Protein AF-0000000086683158 (afdb_homodimer)

Foldseek 3Di:
DKKWKDFAEKEWEAEQVCQVVVQVVVCVVQVHRFDADVVGNQKTKDDGPPDRHMYIYGHDPDDHIDMEIEMEMQDQVVVVVVQVVVPKAWPADDDQKTWIAHNVGDIYIYHYPPVPPDDPVHTDMDD/DKKWKDFAEKEWEAEQVCQVVVQVVVCVVQVHRFDADVPGNQKTKDDGPPDSHMYIYGHDPDDHIDMEIEMEMQDQVVVVVVQVVVPKAWPADDDQKTWIAHNVGDIYIYHYPPVPPDDPVHTDMDD

Sequence (254 aa):
MPHHSRVFKVVIDVAPEDHDREVAFWQAATGETLVPFAGQPEYHGAILHGQDFALLTQRLGDGPSRVHLDIHTDDLAAEVARLERLGAETVGQVRQWCVMRDPAGLLFCVIPDSRRTLDETNSTRWPMPHHSRVFKVVIDVAPEDHDREVAFWQAATGETLVPFAGQPEYHGAILHGQDFALLTQRLGDGPSRVHLDIHTDDLAAEVARLERLGAETVGQVRQWCVMRDPAGLLFCVIPDSRRTLDETNSTRWP

Nearest PDB structures (foldseek):
  4lqb-assembly1_B  TM=8.801E-01  e=4.036E-13  Kribbella flavida DSM 17836
  5hcw-assembly6_D  TM=6.027E-01  e=1.871E-06  Thermomonospora curvata DSM 43183
  2rk9-assembly1_A  TM=5.944E-01  e=1.516E-03  Vibrio splendidus 12B01
  3ghj-assembly1_A-2  TM=4.306E-01  e=1.127E-03  uncultured bacterium
  7x8e-assembly2_B  TM=5.956E-01  e=1.280E-02  Pseudomonas fluorescens

Radius of gyration: 17.4 Å; Cα contacts (8 Å, |Δi|>4): 611; chains: 2; bounding box: 46×50×39 Å

Solvent-accessible surface area (backbone atoms only — not comparable to full-atom values): 13414 Å² total; per-residue (Å²): 118,66,41,38,38,33,78,43,36,41,33,39,37,24,37,59,92,37,29,69,62,38,52,54,35,54,20,63,74,56,72,40,76,58,42,61,40,88,97,37,76,53,29,28,32,34,67,40,71,70,32,77,37,31,46,31,38,33,48,36,93,70,72,79,58,48,44,34,44,32,31,34,19,74,37,55,71,61,50,52,53,51,43,40,76,61,54,31,42,82,76,44,74,53,89,84,27,36,35,30,26,42,76,72,65,48,58,34,34,43,34,57,36,85,80,65,78,75,45,83,70,54,26,40,79,39,111,118,65,41,39,36,32,80,44,35,40,34,40,37,24,38,59,93,37,29,69,61,39,50,54,36,54,22,63,72,57,71,42,74,57,42,62,40,89,99,36,75,52,29,28,32,34,66,41,69,70,32,78,38,32,46,31,38,33,48,36,93,70,72,80,57,47,43,35,43,33,31,36,18,74,37,56,70,61,50,54,52,52,43,39,75,63,53,31,42,82,75,45,74,52,90,83,26,37,36,29,24,42,76,73,64,48,58,34,34,42,33,57,36,82,81,65,76,75,45,83,70,52,26,40,78,39,111

Structure (mmCIF, N/CA/C/O backbone):
data_AF-0000000086683158-model_v1
#
loop_
_entity.id
_entity.type
_entity.pdbx_description
1 polymer 'Glyoxalase-like domain-containing protein'
#
loop_
_atom_site.group_PDB
_atom_site.id
_atom_site.type_symbol
_atom_site.label_atom_id
_atom_site.label_alt_id
_atom_site.label_comp_id
_atom_site.label_asym_id
_atom_site.label_entity_id
_atom_site.label_seq_id
_atom_site.pdbx_PDB_ins_code
_atom_site.Cartn_x
_atom_site.Cartn_y
_atom_site.Cartn_z
_atom_site.occupancy
_atom_site.B_iso_or_equiv
_atom_site.auth_seq_id
_atom_site.auth_comp_id
_atom_site.auth_asym_id
_atom_site.auth_atom_id
_atom_site.pdbx_PDB_model_num
ATOM 1 N N . MET A 1 1 ? 6.793 -27.984 -3.891 1 84.56 1 MET A N 1
ATOM 2 C CA . MET A 1 1 ? 7.336 -27.75 -2.555 1 84.56 1 MET A CA 1
ATOM 3 C C . MET A 1 1 ? 6.68 -26.531 -1.904 1 84.56 1 MET A C 1
ATOM 5 O O . MET A 1 1 ? 6.309 -25.578 -2.59 1 84.56 1 MET A O 1
ATOM 9 N N . PRO A 1 2 ? 6.469 -26.656 -0.663 1 96 2 PRO A N 1
ATOM 10 C CA . PRO A 1 2 ? 5.844 -25.531 0.03 1 96 2 PRO A CA 1
ATOM 11 C C . PRO A 1 2 ? 6.73 -24.281 0.054 1 96 2 PRO A C 1
ATOM 13 O O . PRO A 1 2 ? 7.957 -24.406 -0.045 1 96 2 PRO A O 1
ATOM 16 N N . HIS A 1 3 ? 6.18 -23.219 -0.019 1 97.88 3 HIS A N 1
ATOM 17 C CA . HIS A 1 3 ? 6.914 -21.953 0.077 1 97.88 3 HIS A CA 1
ATOM 18 C C . HIS A 1 3 ? 6.109 -20.906 0.836 1 97.88 3 HIS A C 1
ATOM 20 O O . HIS A 1 3 ? 4.93 -21.109 1.131 1 97.88 3 HIS A O 1
ATOM 26 N N . HIS A 1 4 ? 6.793 -19.828 1.218 1 98.12 4 HIS A N 1
ATOM 27 C CA . HIS A 1 4 ? 6.184 -18.734 1.96 1 98.12 4 HIS A CA 1
ATOM 28 C C . HIS A 1 4 ? 6.125 -17.469 1.117 1 98.12 4 HIS A C 1
ATOM 30 O O . HIS A 1 4 ? 7.027 -17.203 0.319 1 98.12 4 HIS A O 1
ATOM 36 N N . SER A 1 5 ? 5.051 -16.703 1.32 1 98.25 5 SER A N 1
ATOM 37 C CA . SER A 1 5 ? 5.012 -15.352 0.774 1 98.25 5 SER A CA 1
ATOM 38 C C . SER A 1 5 ? 4.215 -14.414 1.673 1 98.25 5 SER A C 1
ATOM 40 O O . SER A 1 5 ? 3.467 -14.867 2.541 1 98.25 5 SER A O 1
ATOM 42 N N . ARG A 1 6 ? 4.438 -13.141 1.522 1 98 6 ARG A N 1
ATOM 43 C CA . ARG A 1 6 ? 3.67 -12.109 2.207 1 98 6 ARG A CA 1
ATOM 44 C C . ARG A 1 6 ? 3.689 -10.805 1.422 1 98 6 ARG A C 1
ATOM 46 O O . ARG A 1 6 ? 4.684 -10.477 0.771 1 98 6 ARG A O 1
ATOM 53 N N . VAL A 1 7 ? 2.578 -10.102 1.451 1 98.31 7 VAL A N 1
ATOM 54 C CA . VAL A 1 7 ? 2.627 -8.695 1.079 1 98.31 7 VAL A CA 1
ATOM 55 C C . VAL A 1 7 ? 3.412 -7.91 2.129 1 98.31 7 VAL A C 1
ATOM 57 O O . VAL A 1 7 ? 3.07 -7.934 3.314 1 98.31 7 VAL A O 1
ATOM 60 N N . PHE A 1 8 ? 4.473 -7.164 1.688 1 97.31 8 PHE A N 1
ATOM 61 C CA . PHE A 1 8 ? 5.383 -6.648 2.705 1 97.31 8 PHE A CA 1
ATOM 62 C C . PHE A 1 8 ? 5.652 -5.164 2.492 1 97.31 8 PHE A C 1
ATOM 64 O O . PHE A 1 8 ? 5.941 -4.438 3.445 1 97.31 8 PHE A O 1
ATOM 71 N N . LYS A 1 9 ? 5.562 -4.695 1.301 1 97.94 9 LYS A N 1
ATOM 72 C CA . LYS A 1 9 ? 5.895 -3.305 0.997 1 97.94 9 LYS A CA 1
ATOM 73 C C . LYS A 1 9 ? 4.844 -2.674 0.088 1 97.94 9 LYS A C 1
ATOM 75 O O . LYS A 1 9 ? 4.223 -3.363 -0.724 1 97.94 9 LYS A O 1
ATOM 80 N N . VAL A 1 10 ? 4.711 -1.428 0.286 1 98.75 10 VAL A N 1
ATOM 81 C CA . VAL A 1 10 ? 4.055 -0.565 -0.691 1 98.75 10 VAL A CA 1
ATOM 82 C C . VAL A 1 10 ? 5.074 0.392 -1.305 1 98.75 10 VAL A C 1
ATOM 84 O O . VAL A 1 10 ? 5.941 0.917 -0.604 1 98.75 10 VAL A O 1
ATOM 87 N N . VAL A 1 11 ? 4.98 0.54 -2.57 1 98.69 11 VAL A N 1
ATOM 88 C CA . VAL A 1 11 ? 5.949 1.352 -3.299 1 98.69 11 VAL A CA 1
ATOM 89 C C . VAL A 1 11 ? 5.23 2.488 -4.023 1 98.69 11 VAL A C 1
ATOM 91 O O . VAL A 1 11 ? 4.289 2.254 -4.781 1 98.69 11 VAL A O 1
ATOM 94 N N . ILE A 1 12 ? 5.664 3.662 -3.754 1 98.81 12 ILE A N 1
ATOM 95 C CA . ILE A 1 12 ? 5.219 4.836 -4.5 1 98.81 12 ILE A CA 1
ATOM 96 C C . ILE A 1 12 ? 6.172 5.098 -5.664 1 98.81 12 ILE A C 1
ATOM 98 O O . ILE A 1 12 ? 7.301 5.547 -5.461 1 98.81 12 ILE A O 1
ATOM 102 N N . ASP A 1 13 ? 5.703 4.77 -6.84 1 98.25 13 ASP A N 1
ATOM 103 C CA . ASP A 1 13 ? 6.449 5.016 -8.07 1 98.25 13 ASP A CA 1
ATOM 104 C C . ASP A 1 13 ? 6.316 6.473 -8.508 1 98.25 13 ASP A C 1
ATOM 106 O O . ASP A 1 13 ? 5.207 6.969 -8.703 1 98.25 13 ASP A O 1
ATOM 110 N N . VAL A 1 14 ? 7.41 7.043 -8.727 1 98 14 VAL A N 1
ATOM 111 C CA . VAL A 1 14 ? 7.352 8.484 -8.93 1 98 14 VAL A CA 1
ATOM 112 C C . VAL A 1 14 ? 8.203 8.867 -10.141 1 98 14 VAL A C 1
ATOM 114 O O . VAL A 1 14 ? 9.289 8.336 -10.336 1 98 14 VAL A O 1
ATOM 117 N N . ALA A 1 15 ? 7.641 9.773 -10.953 1 96.38 15 ALA A N 1
ATOM 118 C CA . ALA A 1 15 ? 8.43 10.344 -12.047 1 96.38 15 ALA A CA 1
ATOM 119 C C . ALA A 1 15 ? 9.711 10.984 -11.523 1 96.38 15 ALA A C 1
ATOM 121 O O . ALA A 1 15 ? 9.734 11.523 -10.414 1 96.38 15 ALA A O 1
ATOM 122 N N . PRO A 1 16 ? 10.75 10.93 -12.398 1 95.38 16 PRO A N 1
ATOM 123 C CA . PRO A 1 16 ? 12.062 11.375 -11.914 1 95.38 16 PRO A CA 1
ATOM 124 C C . PRO A 1 16 ? 12.031 12.805 -11.383 1 95.38 16 PRO A C 1
ATOM 126 O O . PRO A 1 16 ? 12.664 13.102 -10.367 1 95.38 16 PRO A O 1
ATOM 129 N N . GLU A 1 17 ? 11.281 13.656 -12.016 1 93.94 17 GLU A N 1
ATOM 130 C CA . GLU A 1 17 ? 11.289 15.07 -11.656 1 93.94 17 GLU A CA 1
ATOM 131 C C . GLU A 1 17 ? 10.594 15.305 -10.32 1 93.94 17 GLU A C 1
ATOM 133 O O . GLU A 1 17 ? 10.82 16.328 -9.664 1 93.94 17 GLU A O 1
ATOM 138 N N . ASP A 1 18 ? 9.859 14.344 -9.875 1 95.5 18 ASP A N 1
ATOM 139 C CA . ASP A 1 18 ? 9.078 14.508 -8.648 1 95.5 18 ASP A CA 1
ATOM 140 C C . ASP A 1 18 ? 9.68 13.703 -7.5 1 95.5 18 ASP A C 1
ATOM 142 O O . ASP A 1 18 ? 9.25 13.828 -6.352 1 95.5 18 ASP A O 1
ATOM 146 N N . HIS A 1 19 ? 10.641 12.906 -7.773 1 97.12 19 HIS A N 1
ATOM 147 C CA . HIS A 1 19 ? 11.062 11.875 -6.84 1 97.12 19 HIS A CA 1
ATOM 148 C C . HIS A 1 19 ? 11.547 12.477 -5.523 1 97.12 19 HIS A C 1
ATOM 150 O O . HIS A 1 19 ? 11.07 12.094 -4.449 1 97.12 19 HIS A O 1
ATOM 156 N N . ASP A 1 20 ? 12.477 13.5 -5.559 1 96.25 20 ASP A N 1
ATOM 157 C CA . ASP A 1 20 ? 13.023 14.078 -4.336 1 96.25 20 ASP A CA 1
ATOM 158 C C . ASP A 1 20 ? 11.93 14.719 -3.488 1 96.25 20 ASP A C 1
ATOM 160 O O . ASP A 1 20 ? 11.922 14.578 -2.264 1 96.25 20 ASP A O 1
ATOM 164 N N . ARG A 1 21 ? 11.047 15.406 -4.129 1 97.44 21 ARG A N 1
ATOM 165 C CA . ARG A 1 21 ? 9.938 16.047 -3.432 1 97.44 21 ARG A CA 1
ATOM 166 C C . ARG A 1 21 ? 9.023 15.008 -2.789 1 97.44 21 ARG A C 1
ATOM 168 O O . ARG A 1 21 ? 8.516 15.227 -1.688 1 97.44 21 ARG A O 1
ATOM 175 N N . GLU A 1 22 ? 8.805 13.938 -3.504 1 98.44 22 GLU A N 1
ATOM 176 C CA . GLU A 1 22 ? 7.957 12.867 -2.982 1 98.44 22 GLU A CA 1
ATOM 177 C C . GLU A 1 22 ? 8.602 12.188 -1.779 1 98.44 22 GLU A C 1
ATOM 179 O O . GLU A 1 22 ? 7.938 11.906 -0.782 1 98.44 22 GLU A O 1
ATOM 184 N N . VAL A 1 23 ? 9.898 11.914 -1.838 1 98.31 23 VAL A N 1
ATOM 185 C CA . VAL A 1 23 ? 10.625 11.352 -0.707 1 98.31 23 VAL A CA 1
ATOM 186 C C . VAL A 1 23 ? 10.484 12.266 0.508 1 98.31 23 VAL A C 1
ATOM 188 O O . VAL A 1 23 ? 10.156 11.805 1.604 1 98.31 23 VAL A O 1
ATOM 191 N N . ALA A 1 24 ? 10.695 13.555 0.317 1 98.44 24 ALA A N 1
ATOM 192 C CA . ALA A 1 24 ? 10.594 14.523 1.4 1 98.44 24 ALA A CA 1
ATOM 193 C C . ALA A 1 24 ? 9.195 14.539 2.006 1 98.44 24 ALA A C 1
ATOM 195 O O . ALA A 1 24 ? 9.039 14.586 3.229 1 98.44 24 ALA A O 1
ATOM 196 N N . PHE A 1 25 ? 8.227 14.484 1.186 1 98.88 25 PHE A N 1
ATOM 197 C CA . PHE A 1 25 ? 6.844 14.516 1.652 1 98.88 25 PHE A CA 1
ATOM 198 C C . PHE A 1 25 ? 6.543 13.297 2.523 1 98.88 25 PHE A C 1
ATOM 200 O O . PHE A 1 25 ? 6.086 13.445 3.66 1 98.88 25 PHE A O 1
ATOM 207 N N . TRP A 1 26 ? 6.773 12.102 2.023 1 98.75 26 TRP A N 1
ATOM 208 C CA . TRP A 1 26 ? 6.355 10.891 2.73 1 98.75 26 TRP A CA 1
ATOM 209 C C . TRP A 1 26 ? 7.223 10.664 3.963 1 98.75 26 TRP A C 1
ATOM 211 O O . TRP A 1 26 ? 6.758 10.102 4.961 1 98.75 26 TRP A O 1
ATOM 221 N N . GLN A 1 27 ? 8.508 11.148 3.953 1 98.44 27 GLN A N 1
ATOM 222 C CA . GLN A 1 27 ? 9.305 11.172 5.172 1 98.44 27 GLN A CA 1
ATOM 223 C C . GLN A 1 27 ? 8.641 12.008 6.258 1 98.44 27 GLN A C 1
ATOM 225 O O . GLN A 1 27 ? 8.5 11.562 7.398 1 98.44 27 GLN A O 1
ATOM 230 N N . ALA A 1 28 ? 8.242 13.156 5.848 1 98.5 28 ALA A N 1
ATOM 231 C CA . ALA A 1 28 ? 7.617 14.07 6.797 1 98.5 28 ALA A CA 1
ATOM 232 C C . ALA A 1 28 ? 6.238 13.57 7.211 1 98.5 28 ALA A C 1
ATOM 234 O O . ALA A 1 28 ? 5.848 13.695 8.375 1 98.5 28 ALA A O 1
ATOM 235 N N . ALA A 1 29 ? 5.488 13.023 6.234 1 98.62 29 ALA A N 1
ATOM 236 C CA . ALA A 1 29 ? 4.137 12.539 6.504 1 98.62 29 ALA A CA 1
ATOM 237 C C . ALA A 1 29 ? 4.156 11.391 7.512 1 98.62 29 ALA A C 1
ATOM 239 O O . ALA A 1 29 ? 3.252 11.273 8.344 1 98.62 29 ALA A O 1
ATOM 240 N N . THR A 1 30 ? 5.184 10.523 7.477 1 98.25 30 THR A N 1
ATOM 241 C CA . THR A 1 30 ? 5.199 9.312 8.289 1 98.25 30 THR A CA 1
ATOM 242 C C . THR A 1 30 ? 6.066 9.508 9.531 1 98.25 30 THR A C 1
ATOM 244 O O . THR A 1 30 ? 5.965 8.742 10.484 1 98.25 30 THR A O 1
ATOM 247 N N . GLY A 1 31 ? 6.938 10.5 9.492 1 97.56 31 GLY A N 1
ATOM 248 C CA . GLY A 1 31 ? 7.918 10.648 10.562 1 97.56 31 GLY A CA 1
ATOM 249 C C . GLY A 1 31 ? 9.062 9.656 10.461 1 97.56 31 GLY A C 1
ATOM 250 O O . GLY A 1 31 ? 9.844 9.516 11.406 1 97.56 31 GLY A O 1
ATOM 251 N N . GLU A 1 32 ? 9.117 8.938 9.367 1 97.69 32 GLU A N 1
ATOM 252 C CA . GLU A 1 32 ? 10.18 7.969 9.125 1 97.69 32 GLU A CA 1
ATOM 253 C C . GLU A 1 32 ? 11.25 8.539 8.195 1 97.69 32 GLU A C 1
ATOM 255 O O . GLU A 1 32 ? 10.938 9.242 7.238 1 97.69 32 GLU A O 1
ATOM 260 N N . THR A 1 33 ? 12.492 8.227 8.484 1 97.5 33 THR A N 1
ATOM 261 C CA . THR A 1 33 ? 13.539 8.562 7.531 1 97.5 33 THR A CA 1
ATOM 262 C C . THR A 1 33 ? 13.586 7.539 6.402 1 97.5 33 THR A C 1
ATOM 264 O O . THR A 1 33 ? 13.883 6.363 6.633 1 97.5 33 THR A O 1
ATOM 267 N N . LEU A 1 34 ? 13.227 7.969 5.199 1 97.88 34 LEU A N 1
ATOM 268 C CA . LEU A 1 34 ? 13.359 7.109 4.027 1 97.88 34 LEU A CA 1
ATOM 269 C C . LEU A 1 34 ? 14.797 7.098 3.521 1 97.88 34 LEU A C 1
ATOM 271 O O . LEU A 1 34 ? 15.281 8.094 2.982 1 97.88 34 LEU A O 1
ATOM 275 N N . VAL A 1 35 ? 15.438 5.945 3.629 1 97.5 35 VAL A N 1
ATOM 276 C CA . VAL A 1 35 ? 16.859 5.84 3.309 1 97.5 35 VAL A CA 1
ATOM 277 C C . VAL A 1 35 ? 17.031 5.168 1.949 1 97.5 35 VAL A C 1
ATOM 279 O O . VAL A 1 35 ? 16.312 4.227 1.615 1 97.5 35 VAL A O 1
ATOM 282 N N . PRO A 1 36 ? 17.984 5.699 1.169 1 96.62 36 PRO A N 1
ATOM 283 C CA . PRO A 1 36 ? 18.281 5 -0.085 1 96.62 36 PRO A CA 1
ATOM 284 C C . PRO A 1 36 ? 18.797 3.58 0.138 1 96.62 36 PRO A C 1
ATOM 286 O O . PRO A 1 36 ? 19.547 3.336 1.083 1 96.62 36 PRO A O 1
ATOM 289 N N . PHE A 1 37 ? 18.312 2.652 -0.688 1 93.5 37 PHE A N 1
ATOM 290 C CA . PHE A 1 37 ? 18.812 1.286 -0.608 1 93.5 37 PHE A CA 1
ATOM 291 C C . PHE A 1 37 ? 20.25 1.204 -1.129 1 93.5 37 PHE A C 1
ATOM 293 O O . PHE A 1 37 ? 20.578 1.823 -2.141 1 93.5 37 PHE A O 1
ATOM 300 N N . ALA A 1 38 ? 21.031 0.422 -0.489 1 90.31 38 ALA A N 1
ATOM 301 C CA . ALA A 1 38 ? 22.422 0.233 -0.922 1 90.31 38 ALA A CA 1
ATOM 302 C C . ALA A 1 38 ? 22.469 -0.342 -2.334 1 90.31 38 ALA A C 1
ATOM 304 O O . ALA A 1 38 ? 21.828 -1.347 -2.629 1 90.31 38 ALA A O 1
ATOM 305 N N . GLY A 1 39 ? 23.156 0.349 -3.258 1 91.06 39 GLY A N 1
ATOM 306 C CA . GLY A 1 39 ? 23.328 -0.119 -4.625 1 91.06 39 GLY A CA 1
ATOM 307 C C . GLY A 1 39 ? 22.125 0.148 -5.5 1 91.06 39 GLY A C 1
ATOM 308 O O . GLY A 1 39 ? 22.125 -0.183 -6.688 1 91.06 39 GLY A O 1
ATOM 309 N N . GLN A 1 40 ? 21.062 0.658 -4.906 1 92.75 40 GLN A N 1
ATOM 310 C CA . GLN A 1 40 ? 19.844 0.988 -5.629 1 92.75 40 GLN A CA 1
ATOM 311 C C . GLN A 1 40 ? 19.297 2.348 -5.195 1 92.75 40 GLN A C 1
ATOM 313 O O . GLN A 1 40 ? 18.219 2.432 -4.594 1 92.75 40 GLN A O 1
ATOM 318 N N . PRO A 1 41 ? 20 3.367 -5.633 1 93.31 41 PRO A N 1
ATOM 319 C CA . PRO A 1 41 ? 19.688 4.707 -5.133 1 93.31 41 PRO A CA 1
ATOM 320 C C . PRO A 1 41 ? 18.328 5.211 -5.617 1 93.31 41 PRO A C 1
ATOM 322 O O . PRO A 1 41 ? 17.828 6.223 -5.121 1 93.31 41 PRO A O 1
ATOM 325 N N . GLU A 1 42 ? 17.734 4.535 -6.621 1 94.94 42 GLU A N 1
ATOM 326 C CA . GLU A 1 42 ? 16.422 4.926 -7.102 1 94.94 42 GLU A CA 1
ATOM 327 C C . GLU A 1 42 ? 15.336 4.574 -6.086 1 94.94 42 GLU A C 1
ATOM 329 O O . GLU A 1 42 ? 14.195 5.031 -6.203 1 94.94 42 GLU A O 1
ATOM 334 N N . TYR A 1 43 ? 15.719 3.768 -5.074 1 96.69 43 TYR A N 1
ATOM 335 C CA . TYR A 1 43 ? 14.773 3.367 -4.039 1 96.69 43 TYR A CA 1
ATOM 336 C C . TYR A 1 43 ? 15.109 4.031 -2.709 1 96.69 43 TYR A C 1
ATOM 338 O O . TYR A 1 43 ? 16.266 4.062 -2.299 1 96.69 43 TYR A O 1
ATOM 346 N N . HIS A 1 44 ? 14.156 4.594 -2.066 1 98.38 44 HIS A N 1
ATOM 347 C CA . HIS A 1 44 ? 14.203 5.062 -0.687 1 98.38 44 HIS A CA 1
ATOM 348 C C . HIS A 1 44 ? 13.094 4.434 0.149 1 98.38 44 HIS A C 1
ATOM 350 O O . HIS A 1 44 ? 11.945 4.371 -0.285 1 98.38 44 HIS A O 1
ATOM 356 N N . GLY A 1 45 ? 13.438 3.908 1.291 1 98.12 45 GLY A N 1
ATOM 357 C CA . GLY A 1 45 ? 12.375 3.266 2.045 1 98.12 45 GLY A CA 1
ATOM 358 C C . GLY A 1 45 ? 12.648 3.215 3.537 1 98.12 45 GLY A C 1
ATOM 359 O O . GLY A 1 45 ? 13.719 3.625 3.992 1 98.12 45 GLY A O 1
ATOM 360 N N . ALA A 1 46 ? 11.617 2.834 4.312 1 97.88 46 ALA A N 1
ATOM 361 C CA . ALA A 1 46 ? 11.641 2.631 5.758 1 97.88 46 ALA A CA 1
ATOM 362 C C . ALA A 1 46 ? 10.562 1.646 6.195 1 97.88 46 ALA A C 1
ATOM 364 O O . ALA A 1 46 ? 9.547 1.489 5.516 1 97.88 46 ALA A O 1
ATOM 365 N N . ILE A 1 47 ? 10.883 1.006 7.328 1 96.5 47 ILE A N 1
ATOM 366 C CA . ILE A 1 47 ? 9.82 0.292 8.031 1 96.5 47 ILE A CA 1
ATOM 367 C C . ILE A 1 47 ? 8.93 1.287 8.766 1 96.5 47 ILE A C 1
ATOM 369 O O . ILE A 1 47 ? 9.422 2.201 9.43 1 96.5 47 ILE A O 1
ATOM 373 N N . LEU A 1 48 ? 7.598 1.166 8.57 1 96.06 48 LEU A N 1
ATOM 374 C CA . LEU A 1 48 ? 6.66 2.057 9.25 1 96.06 48 LEU A CA 1
ATOM 375 C C . LEU A 1 48 ? 6.668 1.814 10.75 1 96.06 48 LEU A C 1
ATOM 377 O O . LEU A 1 48 ? 6.73 0.668 11.203 1 96.06 48 LEU A O 1
ATOM 381 N N . HIS A 1 49 ? 6.602 2.895 11.477 1 90.88 49 HIS A N 1
ATOM 382 C CA . HIS A 1 49 ? 6.68 2.844 12.93 1 90.88 49 HIS A CA 1
ATOM 383 C C . HIS A 1 49 ? 5.648 1.88 13.508 1 90.88 49 HIS A C 1
ATOM 385 O O . HIS A 1 49 ? 4.461 1.977 13.195 1 90.88 49 HIS A O 1
ATOM 391 N N . GLY A 1 50 ? 6.203 0.968 14.32 1 88.19 50 GLY A N 1
ATOM 392 C CA . GLY A 1 50 ? 5.332 0.045 15.031 1 88.19 50 GLY A CA 1
ATOM 393 C C . GLY A 1 50 ? 4.715 -1.008 14.133 1 88.19 50 GLY A C 1
ATOM 394 O O . GLY A 1 50 ? 3.795 -1.721 14.539 1 88.19 50 GLY A O 1
ATOM 395 N N . GLN A 1 51 ? 5.188 -1.056 12.914 1 90.44 51 GLN A N 1
ATOM 396 C CA . GLN A 1 51 ? 4.59 -1.972 11.953 1 90.44 51 GLN A CA 1
ATOM 397 C C . GLN A 1 51 ? 5.648 -2.857 11.297 1 90.44 51 GLN A C 1
ATOM 399 O O . GLN A 1 51 ? 6.801 -2.447 11.156 1 90.44 51 GLN A O 1
ATOM 404 N N . ASP A 1 52 ? 5.398 -4.098 11.031 1 91.88 52 ASP A N 1
ATOM 405 C CA . ASP A 1 52 ? 6.23 -4.953 10.188 1 91.88 52 ASP A CA 1
ATOM 406 C C . ASP A 1 52 ? 5.859 -4.805 8.719 1 91.88 52 ASP A C 1
ATOM 408 O O . ASP A 1 52 ? 5.531 -5.789 8.055 1 91.88 52 ASP A O 1
ATOM 412 N N . PHE A 1 53 ? 5.84 -3.594 8.203 1 96.44 53 PHE A N 1
ATOM 413 C CA . PHE A 1 53 ? 5.473 -3.223 6.844 1 96.44 53 PHE A CA 1
ATOM 414 C C . PHE A 1 53 ? 6.289 -2.023 6.371 1 96.44 53 PHE A C 1
ATOM 416 O O . PHE A 1 53 ? 6.535 -1.092 7.141 1 96.44 53 PHE A O 1
ATOM 423 N N . ALA A 1 54 ? 6.691 -2.035 5.109 1 97.38 54 ALA A N 1
ATOM 424 C CA . ALA A 1 54 ? 7.613 -1.002 4.641 1 97.38 54 ALA A CA 1
ATOM 425 C C . ALA A 1 54 ? 6.949 -0.11 3.596 1 97.38 54 ALA A C 1
ATOM 427 O O . ALA A 1 54 ? 6.086 -0.562 2.844 1 97.38 54 ALA A O 1
ATOM 428 N N . LEU A 1 55 ? 7.312 1.128 3.596 1 98.56 55 LEU A N 1
ATOM 429 C CA . LEU A 1 55 ? 7.004 2.115 2.568 1 98.56 55 LEU A CA 1
ATOM 430 C C . LEU A 1 55 ? 8.258 2.498 1.789 1 98.56 55 LEU A C 1
ATOM 432 O O . LEU A 1 55 ? 9.297 2.811 2.385 1 98.56 55 LEU A O 1
ATOM 436 N N . LEU A 1 56 ? 8.156 2.443 0.46 1 98.38 56 LEU A N 1
ATOM 437 C CA . LEU A 1 56 ? 9.258 2.832 -0.415 1 98.38 56 LEU A CA 1
ATOM 438 C C . LEU A 1 56 ? 8.805 3.875 -1.432 1 98.38 56 LEU A C 1
ATOM 440 O O . LEU A 1 56 ? 7.617 3.949 -1.761 1 98.38 56 LEU A O 1
ATOM 444 N N . THR A 1 57 ? 9.688 4.656 -1.834 1 98.56 57 THR A N 1
ATOM 445 C CA . THR A 1 57 ? 9.562 5.41 -3.076 1 98.56 57 THR A CA 1
ATOM 446 C C . THR A 1 57 ? 10.516 4.867 -4.137 1 98.56 57 THR A C 1
ATOM 448 O O . THR A 1 57 ? 11.633 4.457 -3.826 1 98.56 57 THR A O 1
ATOM 451 N N . GLN A 1 58 ? 10.102 4.859 -5.309 1 98.06 58 GLN A N 1
ATOM 452 C CA . GLN A 1 58 ? 10.898 4.422 -6.445 1 98.06 58 GLN A CA 1
ATOM 453 C C . GLN A 1 58 ? 10.945 5.492 -7.531 1 98.06 58 GLN A C 1
ATOM 455 O O . GLN A 1 58 ? 9.898 5.941 -8.008 1 98.06 58 GLN A O 1
ATOM 460 N N . ARG A 1 59 ? 12.125 5.863 -7.918 1 98.06 59 ARG A N 1
ATOM 461 C CA . ARG A 1 59 ? 12.312 6.742 -9.062 1 98.06 59 ARG A CA 1
ATOM 462 C C . ARG A 1 59 ? 12.125 5.98 -10.375 1 98.06 59 ARG A C 1
ATOM 464 O O . ARG A 1 59 ? 12.93 5.102 -10.703 1 98.06 59 ARG A O 1
ATOM 471 N N . LEU A 1 60 ? 11.078 6.41 -11.102 1 96.19 60 LEU A N 1
ATOM 472 C CA . LEU A 1 60 ? 10.812 5.754 -12.375 1 96.19 60 LEU A CA 1
ATOM 473 C C . LEU A 1 60 ? 11.734 6.289 -13.469 1 96.19 60 LEU A C 1
ATOM 475 O O . LEU A 1 60 ? 12.211 7.422 -13.383 1 96.19 60 LEU A O 1
ATOM 479 N N . GLY A 1 61 ? 12.016 5.383 -14.453 1 92.88 61 GLY A N 1
ATOM 480 C CA . GLY A 1 61 ? 12.648 5.871 -15.664 1 92.88 61 GLY A CA 1
ATOM 481 C C . GLY A 1 61 ? 11.664 6.484 -16.641 1 92.88 61 GLY A C 1
ATOM 482 O O . GLY A 1 61 ? 12 7.43 -17.359 1 92.88 61 GLY A O 1
ATOM 483 N N . ASP A 1 62 ? 10.516 5.902 -16.703 1 90.19 62 ASP A N 1
ATOM 484 C CA . ASP A 1 62 ? 9.445 6.348 -17.594 1 90.19 62 ASP A CA 1
ATOM 485 C C . ASP A 1 62 ? 8.078 5.949 -17.047 1 90.19 62 ASP A C 1
ATOM 487 O O . ASP A 1 62 ? 7.984 5.211 -16.062 1 90.19 62 ASP A O 1
ATOM 491 N N . GLY A 1 63 ? 6.945 6.602 -17.609 1 90.31 63 GLY A N 1
ATOM 492 C CA . GLY A 1 63 ? 5.59 6.223 -17.234 1 90.31 63 GLY A CA 1
ATOM 493 C C . GLY A 1 63 ? 5.016 7.082 -16.125 1 90.31 63 GLY A C 1
ATOM 494 O O . GLY A 1 63 ? 5.738 7.863 -15.508 1 90.31 63 GLY A O 1
ATOM 495 N N . PRO A 1 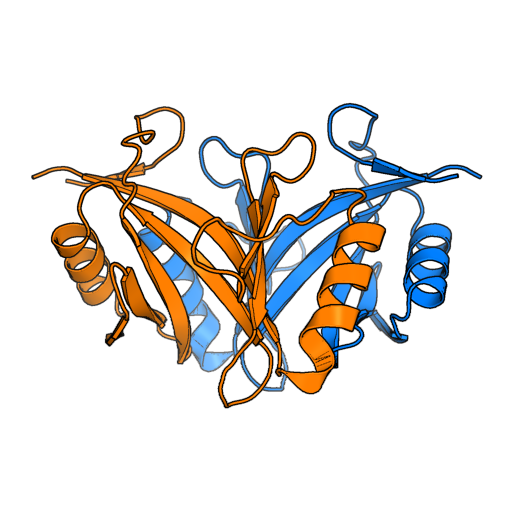64 ? 3.818 6.891 -15.891 1 92.81 64 PRO A N 1
ATOM 496 C CA . PRO A 1 64 ? 3.141 7.703 -14.883 1 92.81 64 PRO A CA 1
ATOM 497 C C . PRO A 1 64 ? 3.391 7.207 -13.461 1 92.81 64 PRO A C 1
ATOM 499 O O . PRO A 1 64 ? 3.658 6.02 -13.258 1 92.81 64 PRO A O 1
ATOM 502 N N . SER A 1 65 ? 3.33 8.164 -12.508 1 97.19 65 SER A N 1
ATOM 503 C CA . SER A 1 65 ? 3.404 7.816 -11.094 1 97.19 65 SER A CA 1
ATOM 504 C C . SER A 1 65 ? 2.258 6.895 -10.688 1 97.19 65 SER A C 1
ATOM 506 O O . SER A 1 65 ? 1.156 6.988 -11.234 1 97.19 65 SER A O 1
ATOM 508 N N . ARG A 1 66 ? 2.518 6.043 -9.773 1 98.06 66 ARG A N 1
ATOM 509 C CA . ARG A 1 66 ? 1.554 5.07 -9.273 1 98.06 66 ARG A CA 1
ATOM 510 C C . ARG A 1 66 ? 2 4.496 -7.934 1 98.06 66 ARG A C 1
ATOM 512 O O . ARG A 1 66 ? 3.078 4.828 -7.438 1 98.06 66 ARG A O 1
ATOM 519 N N . VAL A 1 67 ? 1.107 3.748 -7.332 1 98.75 67 VAL A N 1
ATOM 520 C CA . VAL A 1 67 ? 1.432 2.963 -6.145 1 98.75 67 VAL A CA 1
ATOM 521 C C . VAL A 1 67 ? 1.308 1.474 -6.461 1 98.75 67 VAL A C 1
ATOM 523 O O . VAL A 1 67 ? 0.361 1.052 -7.129 1 98.75 67 VAL A O 1
ATOM 526 N N . HIS A 1 68 ? 2.248 0.667 -6.027 1 98.62 68 HIS A N 1
ATOM 5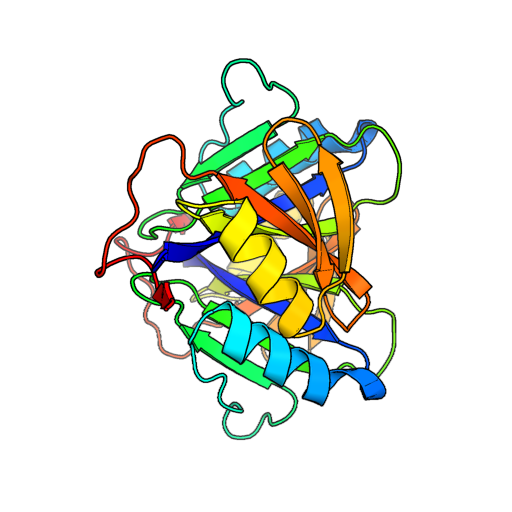27 C CA . HIS A 1 68 ? 2.086 -0.772 -6.207 1 98.62 68 HIS A CA 1
ATOM 528 C C . HIS A 1 68 ? 2.549 -1.535 -4.969 1 98.62 68 HIS A C 1
ATOM 530 O O . HIS A 1 68 ? 3.152 -0.954 -4.066 1 98.62 68 HIS A O 1
ATOM 536 N N . LEU A 1 69 ? 2.217 -2.844 -4.977 1 98.81 69 LEU A N 1
ATOM 537 C CA . LEU A 1 69 ? 2.547 -3.701 -3.844 1 98.81 69 LEU A CA 1
ATOM 538 C C . LEU A 1 69 ? 3.697 -4.641 -4.188 1 98.81 69 LEU A C 1
ATOM 540 O O . LEU A 1 69 ? 3.852 -5.043 -5.344 1 98.81 69 LEU A O 1
ATOM 544 N N . ASP A 1 70 ? 4.48 -4.945 -3.18 1 98.56 70 ASP A N 1
ATOM 545 C CA . ASP A 1 70 ? 5.496 -5.992 -3.287 1 98.56 70 ASP A CA 1
ATOM 546 C C . ASP A 1 70 ? 5.109 -7.219 -2.461 1 98.56 70 ASP A C 1
ATOM 548 O O . ASP A 1 70 ? 4.855 -7.109 -1.26 1 98.56 70 ASP A O 1
ATOM 552 N N . ILE A 1 71 ? 5.086 -8.344 -3.115 1 98.69 71 ILE A N 1
ATOM 553 C CA . ILE A 1 71 ? 4.992 -9.633 -2.445 1 98.69 71 ILE A CA 1
ATOM 554 C C . ILE A 1 71 ? 6.383 -10.25 -2.312 1 98.69 71 ILE A C 1
ATOM 556 O O . ILE A 1 71 ? 7.086 -10.43 -3.309 1 98.69 71 ILE A O 1
ATOM 560 N N . HIS A 1 72 ? 6.77 -10.516 -1.082 1 98.31 72 HIS A N 1
ATOM 561 C CA . HIS A 1 72 ? 8.039 -11.188 -0.826 1 98.31 72 HIS A CA 1
ATOM 562 C C . HIS A 1 72 ? 7.84 -12.695 -0.682 1 98.31 72 HIS A C 1
ATOM 564 O O . HIS A 1 72 ? 6.852 -13.141 -0.09 1 98.31 72 HIS A O 1
ATOM 570 N N . THR A 1 73 ? 8.789 -13.484 -1.188 1 98.5 73 THR A N 1
ATOM 571 C CA . THR A 1 73 ? 8.664 -14.938 -1.143 1 98.5 73 THR A CA 1
ATOM 572 C C . THR A 1 73 ? 10.039 -15.594 -1.02 1 98.5 73 THR A C 1
ATOM 574 O O . THR A 1 73 ? 11.055 -14.992 -1.387 1 98.5 73 THR A O 1
ATOM 577 N N . ASP A 1 74 ? 10.086 -16.844 -0.475 1 98.06 74 ASP A N 1
ATOM 578 C CA . ASP A 1 74 ? 11.328 -17.594 -0.389 1 98.06 74 ASP A CA 1
ATOM 579 C C . ASP A 1 74 ? 11.508 -18.5 -1.606 1 98.06 74 ASP A C 1
ATOM 581 O O . ASP A 1 74 ? 12.523 -19.188 -1.73 1 98.06 74 ASP A O 1
ATOM 585 N N . ASP A 1 75 ? 10.586 -18.484 -2.508 1 97.44 75 ASP A N 1
ATOM 586 C CA . ASP A 1 75 ? 10.656 -19.234 -3.764 1 97.44 75 ASP A CA 1
ATOM 587 C C . ASP A 1 75 ? 9.953 -18.469 -4.887 1 97.44 75 ASP A C 1
ATOM 589 O O . ASP A 1 75 ? 8.742 -18.625 -5.086 1 97.44 75 ASP A O 1
ATOM 593 N N . LEU A 1 76 ? 10.703 -17.703 -5.648 1 97.69 76 LEU A N 1
ATOM 594 C CA . LEU A 1 76 ? 10.156 -16.797 -6.66 1 97.69 76 LEU A CA 1
ATOM 595 C C . LEU A 1 76 ? 9.367 -17.578 -7.707 1 97.69 76 LEU A C 1
ATOM 597 O O . LEU A 1 76 ? 8.227 -17.219 -8.016 1 97.69 76 LEU A O 1
ATOM 601 N N . ALA A 1 77 ? 9.961 -18.594 -8.242 1 97.19 77 ALA A N 1
ATOM 602 C CA . ALA A 1 77 ? 9.328 -19.344 -9.32 1 97.19 77 ALA A CA 1
ATOM 603 C C . ALA A 1 77 ? 8.008 -19.953 -8.867 1 97.19 77 ALA A C 1
ATOM 605 O O . ALA A 1 77 ? 7.008 -19.891 -9.586 1 97.19 77 ALA A O 1
ATOM 606 N N . ALA A 1 78 ? 7.984 -20.516 -7.691 1 98.25 78 ALA A N 1
ATOM 607 C CA . ALA A 1 78 ? 6.773 -21.141 -7.164 1 98.25 78 ALA A CA 1
ATOM 608 C C . ALA A 1 78 ? 5.68 -20.109 -6.926 1 98.25 78 ALA A C 1
ATOM 610 O O . ALA A 1 78 ? 4.508 -20.344 -7.234 1 98.25 78 ALA A O 1
ATOM 611 N N . GLU A 1 79 ? 6.059 -18.984 -6.387 1 98.56 79 GLU A N 1
ATOM 612 C CA . GLU A 1 79 ? 5.078 -17.953 -6.078 1 98.56 79 GLU A CA 1
ATOM 613 C C . GLU A 1 79 ? 4.5 -17.344 -7.352 1 98.56 79 GLU A C 1
ATOM 615 O O . GLU A 1 79 ? 3.291 -17.125 -7.445 1 98.56 79 GLU A O 1
ATOM 620 N N . VAL A 1 80 ? 5.348 -17.078 -8.312 1 98.44 80 VAL A N 1
ATOM 621 C CA . VAL A 1 80 ? 4.887 -16.531 -9.586 1 98.44 80 VAL A CA 1
ATOM 622 C C . VAL A 1 80 ? 3.912 -17.5 -10.242 1 98.44 80 VAL A C 1
ATOM 624 O O . VAL A 1 80 ? 2.828 -17.109 -10.68 1 98.44 80 VAL A O 1
ATOM 627 N N . ALA A 1 81 ? 4.273 -18.75 -10.266 1 98.44 81 ALA A N 1
ATOM 628 C CA . ALA A 1 81 ? 3.398 -19.766 -10.844 1 98.44 81 ALA A CA 1
ATOM 629 C C . ALA A 1 81 ? 2.061 -19.812 -10.109 1 98.44 81 ALA A C 1
ATOM 631 O O . ALA A 1 81 ? 1.005 -19.922 -10.742 1 98.44 81 ALA A O 1
ATOM 632 N N . ARG A 1 82 ? 2.107 -19.781 -8.812 1 98.69 82 ARG A N 1
ATOM 633 C CA . ARG A 1 82 ? 0.89 -19.812 -8.008 1 98.69 82 ARG A CA 1
ATOM 634 C C . ARG A 1 82 ? -0.006 -18.609 -8.328 1 98.69 82 ARG A C 1
ATOM 636 O O . ARG A 1 82 ? -1.208 -18.781 -8.547 1 98.69 82 ARG A O 1
ATOM 643 N N . LEU A 1 83 ? 0.553 -17.438 -8.391 1 98.75 83 LEU A N 1
ATOM 644 C CA . LEU A 1 83 ? -0.212 -16.234 -8.641 1 98.75 83 LEU A CA 1
ATOM 645 C C . LEU A 1 83 ? -0.781 -16.234 -10.055 1 98.75 83 LEU A C 1
ATOM 647 O O . LEU A 1 83 ? -1.873 -15.711 -10.297 1 98.75 83 LEU A O 1
ATOM 651 N N . GLU A 1 84 ? -0.079 -16.797 -11.008 1 98.62 84 GLU A N 1
ATOM 652 C CA . GLU A 1 84 ? -0.609 -16.953 -12.359 1 98.62 84 GLU A CA 1
ATOM 653 C C . GLU A 1 84 ? -1.842 -17.844 -12.375 1 98.62 84 GLU A C 1
ATOM 655 O O . GLU A 1 84 ? -2.816 -17.562 -13.07 1 98.62 84 GLU A O 1
ATOM 660 N N . ARG A 1 85 ? -1.775 -18.906 -11.57 1 98.44 85 ARG A N 1
ATOM 661 C CA . ARG A 1 85 ? -2.926 -19.812 -11.484 1 98.44 85 ARG A CA 1
ATOM 662 C C . ARG A 1 85 ? -4.125 -19.094 -10.875 1 98.44 85 ARG A C 1
ATOM 664 O O . ARG A 1 85 ? -5.273 -19.484 -11.109 1 98.44 85 ARG A O 1
ATOM 671 N N . LEU A 1 86 ? -3.861 -18.094 -10.109 1 98.44 86 LEU A N 1
ATOM 672 C CA . LEU A 1 86 ? -4.93 -17.344 -9.461 1 98.44 86 LEU A CA 1
ATOM 673 C C . LEU A 1 86 ? -5.48 -16.266 -10.391 1 98.44 86 LEU A C 1
ATOM 675 O O . LEU A 1 86 ? -6.469 -15.602 -10.062 1 98.44 86 LEU A O 1
ATOM 679 N N . GLY A 1 87 ? -4.758 -16.016 -11.523 1 98.06 87 GLY A N 1
ATOM 680 C CA . GLY A 1 87 ? -5.305 -15.078 -12.5 1 98.06 87 GLY A CA 1
ATOM 681 C C . GLY A 1 87 ? -4.383 -13.914 -12.797 1 98.06 87 GLY A C 1
ATOM 682 O O . GLY A 1 87 ? -4.688 -13.07 -13.641 1 98.06 87 GLY A O 1
ATOM 683 N N . ALA A 1 88 ? -3.25 -13.812 -12.109 1 98.69 88 ALA A N 1
ATOM 684 C CA . ALA A 1 88 ? -2.273 -12.773 -12.43 1 98.69 88 ALA A CA 1
ATOM 685 C C . ALA A 1 88 ? -1.521 -13.102 -13.719 1 98.69 88 ALA A C 1
ATOM 687 O O . ALA A 1 88 ? -1.535 -14.25 -14.172 1 98.69 88 ALA A O 1
ATOM 688 N N . GLU A 1 89 ? -0.938 -12.047 -14.25 1 98.56 89 GLU A N 1
ATOM 689 C CA . GLU A 1 89 ? -0.145 -12.203 -15.469 1 98.56 89 GLU A CA 1
ATOM 690 C C . GLU A 1 89 ? 1.274 -11.68 -15.273 1 98.56 89 GLU A C 1
ATOM 692 O O . GLU A 1 89 ? 1.471 -10.586 -14.742 1 98.56 89 GLU A O 1
ATOM 697 N N . THR A 1 90 ? 2.213 -12.492 -15.773 1 98.44 90 THR A N 1
ATOM 698 C CA . THR A 1 90 ? 3.596 -12.031 -15.734 1 98.44 90 THR A CA 1
ATOM 699 C C . THR A 1 90 ? 3.84 -10.977 -16.812 1 98.44 90 THR A C 1
ATOM 701 O O . THR A 1 90 ? 3.506 -11.188 -17.984 1 98.44 90 THR A O 1
ATOM 704 N N . VAL A 1 91 ? 4.289 -9.852 -16.422 1 97.69 91 VAL A N 1
ATOM 705 C CA . VAL A 1 91 ? 4.691 -8.789 -17.344 1 97.69 91 VAL A CA 1
ATOM 706 C C . VAL A 1 91 ? 6.141 -8.992 -17.766 1 97.69 91 VAL A C 1
ATOM 708 O O . VAL A 1 91 ? 6.473 -8.875 -18.953 1 97.69 91 VAL A O 1
ATOM 711 N N . GLY A 1 92 ? 7 -9.258 -16.734 1 95.25 92 GLY A N 1
ATOM 712 C CA . GLY A 1 92 ? 8.391 -9.539 -17.031 1 95.25 92 GLY A CA 1
ATOM 713 C C . GLY A 1 92 ? 9.273 -9.562 -15.797 1 95.25 92 GLY A C 1
ATOM 714 O O . GLY A 1 92 ? 8.82 -9.227 -14.703 1 95.25 92 GLY A O 1
ATOM 715 N N . GLN A 1 93 ? 10.453 -10.055 -16 1 90.69 93 GLN A N 1
ATOM 716 C CA . GLN A 1 93 ? 11.445 -10.078 -14.93 1 90.69 93 GLN A CA 1
ATOM 717 C C . GLN A 1 93 ? 12.336 -8.844 -14.984 1 90.69 93 GLN A C 1
ATOM 719 O O . GLN A 1 93 ? 12.773 -8.43 -16.062 1 90.69 93 GLN A O 1
ATOM 724 N N . VAL A 1 94 ? 12.406 -8.188 -13.922 1 84.81 94 VAL A N 1
ATOM 725 C CA . VAL A 1 94 ? 13.32 -7.066 -13.734 1 84.81 94 VAL A CA 1
ATOM 726 C C . VAL A 1 94 ? 14.305 -7.379 -12.609 1 84.81 94 VAL A C 1
ATOM 728 O O . VAL A 1 94 ? 13.898 -7.598 -11.461 1 84.81 94 VAL A O 1
ATOM 731 N N . ARG A 1 95 ? 15.547 -7.43 -12.938 1 84.88 95 ARG A N 1
ATOM 732 C CA . ARG A 1 95 ? 16.562 -7.84 -11.977 1 84.88 95 ARG A CA 1
ATOM 733 C C . ARG A 1 95 ? 16.188 -9.156 -11.305 1 84.88 95 ARG A C 1
ATOM 735 O O . ARG A 1 95 ? 15.961 -10.156 -11.977 1 84.88 95 ARG A O 1
ATOM 742 N N . GLN A 1 96 ? 16.078 -9.117 -10 1 88.19 96 GLN A N 1
ATOM 743 C CA . GLN A 1 96 ? 15.828 -10.367 -9.281 1 88.19 96 GLN A CA 1
ATOM 744 C C . GLN A 1 96 ? 14.352 -10.523 -8.93 1 88.19 96 GLN A C 1
ATOM 746 O O . GLN A 1 96 ? 13.969 -11.461 -8.227 1 88.19 96 GLN A O 1
ATOM 751 N N . TRP A 1 97 ? 13.523 -9.625 -9.469 1 93.69 97 TRP A N 1
ATOM 752 C CA . TRP A 1 97 ? 12.117 -9.789 -9.109 1 93.69 97 TRP A CA 1
ATOM 753 C C . TRP A 1 97 ? 11.234 -9.828 -10.352 1 93.69 97 TRP A C 1
ATOM 755 O O . TRP A 1 97 ? 11.719 -9.625 -11.469 1 93.69 97 TRP A O 1
ATOM 765 N N . CYS A 1 98 ? 10.039 -10.289 -10.188 1 98.19 98 CYS A N 1
ATOM 766 C CA . CYS A 1 98 ? 9.062 -10.453 -11.258 1 98.19 98 CYS A CA 1
ATOM 767 C C . CYS A 1 98 ? 7.965 -9.398 -11.156 1 98.19 98 CYS A C 1
ATOM 769 O O . CYS A 1 98 ? 7.406 -9.18 -10.078 1 98.19 98 CYS A O 1
ATOM 771 N N . VAL A 1 99 ? 7.746 -8.68 -12.211 1 98.44 99 VAL A N 1
ATOM 772 C CA . VAL A 1 99 ? 6.625 -7.75 -12.297 1 98.44 99 VAL A CA 1
ATOM 773 C C . VAL A 1 99 ? 5.395 -8.469 -12.836 1 98.44 99 VAL A C 1
ATOM 775 O O . VAL A 1 99 ? 5.473 -9.172 -13.852 1 98.44 99 VAL A O 1
ATOM 778 N N . MET A 1 100 ? 4.281 -8.312 -12.125 1 98.75 100 MET A N 1
ATOM 779 C CA . MET A 1 100 ? 3.041 -8.961 -12.547 1 98.75 100 MET A CA 1
ATOM 780 C C . MET A 1 100 ? 1.886 -7.969 -12.57 1 98.75 100 MET A C 1
ATOM 782 O O . MET A 1 100 ? 2.01 -6.852 -12.055 1 98.75 100 MET A O 1
ATOM 786 N N . ARG A 1 101 ? 0.809 -8.352 -13.242 1 98.5 101 ARG A N 1
ATOM 787 C CA . ARG A 1 101 ? -0.466 -7.641 -13.227 1 98.5 101 ARG A CA 1
ATOM 788 C C . ARG A 1 101 ? -1.548 -8.469 -12.547 1 98.5 101 ARG A C 1
ATOM 790 O O . ARG A 1 101 ? -1.664 -9.672 -12.797 1 98.5 101 ARG A O 1
ATOM 797 N N . ASP A 1 102 ? -2.244 -7.801 -11.656 1 98.5 102 ASP A N 1
ATOM 798 C CA . ASP A 1 102 ? -3.391 -8.484 -11.07 1 98.5 102 ASP A CA 1
ATOM 799 C C . ASP A 1 102 ? -4.586 -8.461 -12.016 1 98.5 102 ASP A C 1
ATOM 801 O O . ASP A 1 102 ? -4.504 -7.918 -13.117 1 98.5 102 ASP A O 1
ATOM 805 N N . PRO A 1 103 ? -5.688 -9.102 -11.703 1 96.88 103 PRO A N 1
ATOM 806 C CA . PRO A 1 103 ? -6.812 -9.25 -12.625 1 96.88 103 PRO A CA 1
ATOM 807 C C . PRO A 1 103 ? -7.41 -7.91 -13.047 1 96.88 103 PRO A C 1
ATOM 809 O O . PRO A 1 103 ? -8.039 -7.82 -14.102 1 96.88 103 PRO A O 1
ATOM 812 N N . ALA A 1 104 ? -7.262 -6.871 -12.211 1 96.5 104 ALA A N 1
ATOM 813 C CA . ALA A 1 104 ? -7.762 -5.543 -12.555 1 96.5 104 ALA A CA 1
ATOM 814 C C . ALA A 1 104 ? -6.754 -4.785 -13.414 1 96.5 104 ALA A C 1
ATOM 816 O O . ALA A 1 104 ? -6.992 -3.637 -13.797 1 96.5 104 ALA A O 1
ATOM 817 N N . GLY A 1 105 ? -5.629 -5.375 -13.656 1 97.12 105 GLY A N 1
ATOM 818 C CA . GLY A 1 105 ? -4.629 -4.77 -14.516 1 97.12 105 GLY A CA 1
ATOM 819 C C . GLY A 1 105 ? -3.6 -3.953 -13.758 1 97.12 105 GLY A C 1
ATOM 820 O O . GLY A 1 105 ? -2.756 -3.287 -14.359 1 97.12 105 GLY A O 1
ATOM 821 N N . LEU A 1 106 ? -3.643 -3.959 -12.492 1 98.06 106 LEU A N 1
ATOM 822 C CA . LEU A 1 106 ? -2.715 -3.184 -11.68 1 98.06 106 LEU A CA 1
ATOM 823 C C . LEU A 1 106 ? -1.405 -3.939 -11.477 1 98.06 106 LEU A C 1
ATOM 825 O O . LEU A 1 106 ? -1.411 -5.152 -11.25 1 98.06 106 LEU A O 1
ATOM 829 N N . LEU A 1 107 ? -0.308 -3.219 -11.508 1 97.81 107 LEU A N 1
ATOM 830 C CA . LEU A 1 107 ? 1.01 -3.83 -11.383 1 97.81 107 LEU A CA 1
ATOM 831 C C . LEU A 1 107 ? 1.341 -4.117 -9.922 1 97.81 107 LEU A C 1
ATOM 833 O O . LEU A 1 107 ? 0.975 -3.344 -9.031 1 97.81 107 LEU A O 1
ATOM 837 N N . PHE A 1 108 ? 2.023 -5.215 -9.672 1 98.69 108 PHE A N 1
ATOM 838 C CA . PHE A 1 108 ? 2.678 -5.547 -8.414 1 98.69 108 PHE A CA 1
ATOM 839 C C . PHE A 1 108 ? 3.939 -6.367 -8.656 1 98.69 108 PHE A C 1
ATOM 841 O O . PHE A 1 108 ? 4.188 -6.816 -9.781 1 98.69 108 PHE A O 1
ATOM 848 N N . CYS A 1 109 ? 4.777 -6.512 -7.664 1 98.69 109 CYS A N 1
ATOM 849 C CA . CYS A 1 109 ? 6.035 -7.234 -7.844 1 98.69 109 CYS A CA 1
ATOM 850 C C . CYS A 1 109 ? 6.125 -8.414 -6.887 1 98.69 109 CYS A C 1
ATOM 852 O O . CYS A 1 109 ? 5.578 -8.367 -5.781 1 98.69 109 CYS A O 1
ATOM 854 N N . VAL A 1 110 ? 6.766 -9.414 -7.336 1 98.81 110 VAL A N 1
ATOM 855 C CA . VAL A 1 110 ? 7.164 -10.547 -6.508 1 98.81 110 VAL A CA 1
ATOM 856 C C . VAL A 1 110 ? 8.68 -10.539 -6.32 1 98.81 110 VAL A C 1
ATOM 858 O O . VAL A 1 110 ? 9.43 -10.578 -7.297 1 98.81 110 VAL A O 1
ATOM 861 N N . ILE A 1 111 ? 9.062 -10.445 -5.074 1 97.88 111 ILE A N 1
ATOM 862 C CA . ILE A 1 111 ? 10.453 -10.195 -4.723 1 97.88 111 ILE A CA 1
ATOM 863 C C . ILE A 1 111 ? 10.992 -11.352 -3.889 1 97.88 111 ILE A C 1
ATOM 865 O O . ILE A 1 111 ? 10.367 -11.766 -2.908 1 97.88 111 ILE A O 1
ATOM 869 N N . PRO A 1 112 ? 12.195 -11.844 -4.277 1 97 112 PRO A N 1
ATOM 870 C CA . PRO A 1 112 ? 12.797 -12.867 -3.42 1 97 112 PRO A CA 1
ATOM 871 C C . PRO A 1 112 ? 13.164 -12.328 -2.037 1 97 112 PRO A C 1
ATOM 873 O O . PRO A 1 112 ? 13.695 -11.219 -1.92 1 97 112 PRO A O 1
ATOM 876 N N . ASP A 1 113 ? 12.766 -13.125 -1.048 1 95.62 113 ASP A N 1
ATOM 877 C CA . ASP A 1 113 ? 13.242 -12.859 0.307 1 95.62 113 ASP A CA 1
ATOM 878 C C . ASP A 1 113 ? 14.672 -13.375 0.495 1 95.62 113 ASP A C 1
ATOM 880 O O . ASP A 1 113 ? 14.891 -14.375 1.177 1 95.62 113 ASP A O 1
ATOM 884 N N . SER A 1 114 ? 15.57 -12.594 0.091 1 86.25 114 SER A N 1
ATOM 885 C CA . SER A 1 114 ? 16.969 -13.031 0.057 1 86.25 114 SER A CA 1
ATOM 886 C C . SER A 1 114 ? 17.531 -13.203 1.465 1 86.25 114 SER A C 1
ATOM 888 O O . SER A 1 114 ? 18.484 -13.938 1.67 1 86.25 114 SER A O 1
ATOM 890 N N . ARG A 1 115 ? 16.938 -12.594 2.412 1 89 115 ARG A N 1
ATOM 891 C CA . ARG A 1 115 ? 17.422 -12.672 3.783 1 89 115 ARG A CA 1
ATOM 892 C C . ARG A 1 115 ? 16.797 -13.852 4.523 1 89 115 ARG A C 1
ATOM 894 O O . ARG A 1 115 ? 17.156 -14.133 5.668 1 89 115 ARG A O 1
ATOM 901 N N . ARG A 1 116 ? 15.898 -14.547 3.762 1 89.62 116 ARG A N 1
ATOM 902 C CA . ARG A 1 116 ? 15.266 -15.742 4.301 1 89.62 116 ARG A CA 1
ATOM 903 C C . ARG A 1 116 ? 14.641 -15.461 5.668 1 89.62 116 ARG A C 1
ATOM 905 O O . ARG A 1 116 ? 14.922 -16.172 6.637 1 89.62 116 ARG A O 1
ATOM 912 N N . THR A 1 117 ? 13.82 -14.484 5.77 1 93.62 117 THR A N 1
ATOM 913 C CA . THR A 1 117 ? 13.227 -14.031 7.027 1 93.62 117 THR A CA 1
ATOM 914 C C . THR A 1 117 ? 11.82 -14.586 7.195 1 93.62 117 THR A C 1
ATOM 916 O O . THR A 1 117 ? 11.219 -14.445 8.258 1 93.62 117 THR A O 1
ATOM 919 N N . LEU A 1 118 ? 11.352 -15.234 6.176 1 96.44 118 LEU A N 1
ATOM 920 C CA . LEU A 1 118 ? 9.953 -15.648 6.195 1 96.44 118 LEU A CA 1
ATOM 921 C C . LEU A 1 118 ? 9.781 -16.938 6.992 1 96.44 118 LEU A C 1
ATOM 923 O O . LEU A 1 118 ? 10.586 -17.875 6.855 1 96.44 118 LEU A O 1
ATOM 927 N N . ASP A 1 119 ? 8.828 -16.922 7.824 1 95 119 ASP A N 1
ATOM 928 C CA . ASP A 1 119 ? 8.438 -18.109 8.594 1 95 119 ASP A CA 1
ATOM 929 C C . ASP A 1 119 ? 6.941 -18.109 8.883 1 95 119 ASP A C 1
ATOM 931 O O . ASP A 1 119 ? 6.195 -17.297 8.32 1 95 119 ASP A O 1
ATOM 935 N N . GLU A 1 120 ? 6.43 -19 9.664 1 93.62 120 GLU A N 1
ATOM 936 C CA . GLU A 1 120 ? 5.004 -19.219 9.891 1 93.62 120 GLU A CA 1
ATOM 937 C C . GLU A 1 120 ? 4.379 -18.031 10.617 1 93.62 120 GLU A C 1
ATOM 939 O O . GLU A 1 120 ? 3.162 -17.828 10.562 1 93.62 120 GLU A O 1
ATOM 944 N N . THR A 1 121 ? 5.129 -17.234 11.25 1 93.25 121 THR A N 1
ATOM 945 C CA . THR A 1 121 ? 4.586 -16.156 12.07 1 93.25 121 THR A CA 1
ATOM 946 C C . THR A 1 121 ? 4.402 -14.883 11.242 1 93.25 121 THR A C 1
ATOM 948 O O . THR A 1 121 ? 3.619 -14.008 11.609 1 93.25 121 THR A O 1
ATOM 951 N N . ASN A 1 122 ? 5.062 -14.812 10.109 1 94.44 122 ASN A N 1
ATOM 952 C CA . ASN A 1 122 ? 5.031 -13.523 9.422 1 94.44 122 ASN A CA 1
ATOM 953 C C . ASN A 1 122 ? 4.637 -13.688 7.957 1 94.44 122 ASN A C 1
ATOM 955 O O . ASN A 1 122 ? 4.633 -12.711 7.199 1 94.44 122 ASN A O 1
ATOM 959 N N . SER A 1 123 ? 4.41 -14.852 7.555 1 96.62 123 SER A N 1
ATOM 960 C CA . SER A 1 123 ? 4.082 -15.125 6.156 1 96.62 123 SER A CA 1
ATOM 961 C C . SER A 1 123 ? 3.082 -16.266 6.039 1 96.62 123 SER A C 1
ATOM 963 O O . SER A 1 123 ? 2.795 -16.953 7.023 1 96.62 123 SER A O 1
ATOM 965 N N . THR A 1 124 ? 2.492 -16.375 4.879 1 97.25 124 THR A N 1
ATOM 966 C CA . THR A 1 124 ? 1.601 -17.5 4.578 1 97.25 124 THR A CA 1
ATOM 967 C C . THR A 1 124 ? 2.365 -18.625 3.908 1 97.25 124 THR A C 1
ATOM 969 O O . THR A 1 124 ? 3.17 -18.391 3.004 1 97.25 124 THR A O 1
ATOM 972 N N . ARG A 1 125 ? 2.154 -19.828 4.363 1 97.5 125 ARG A N 1
ATOM 973 C CA . ARG A 1 125 ? 2.74 -21.031 3.766 1 97.5 125 ARG A CA 1
ATOM 974 C C . ARG A 1 125 ? 1.825 -21.609 2.691 1 97.5 125 ARG A C 1
ATOM 976 O O . ARG A 1 125 ? 0.622 -21.766 2.912 1 97.5 125 ARG A O 1
ATOM 983 N N . TRP A 1 126 ? 2.402 -21.844 1.581 1 97.81 126 TRP A N 1
ATOM 984 C CA . TRP A 1 126 ? 1.646 -22.422 0.472 1 97.81 126 TRP A CA 1
ATOM 985 C C . TRP A 1 126 ? 2.143 -23.828 0.145 1 97.81 126 TRP A C 1
ATOM 987 O O . TRP A 1 126 ? 3.336 -24.109 0.265 1 97.81 126 TRP A O 1
ATOM 997 N N . PRO A 1 127 ? 1.239 -24.703 -0.248 1 93.62 127 PRO A N 1
ATOM 998 C CA . PRO A 1 127 ? 1.637 -26.062 -0.594 1 93.62 127 PRO A CA 1
ATOM 999 C C . PRO A 1 127 ? 2.432 -26.141 -1.896 1 93.62 127 PRO A C 1
ATOM 1001 O O . PRO A 1 127 ? 2.277 -25.281 -2.766 1 93.62 127 PRO A O 1
ATOM 1004 N N . MET B 1 1 ? -2.654 21.5 19.016 1 84.56 1 MET B N 1
ATOM 1005 C CA . MET B 1 1 ? -2.652 20.344 19.906 1 84.56 1 MET B CA 1
ATOM 1006 C C . MET B 1 1 ? -2.002 19.141 19.234 1 84.56 1 MET B C 1
ATOM 1008 O O . MET B 1 1 ? -2.096 18.984 18.016 1 84.56 1 MET B O 1
ATOM 1012 N N . PRO B 1 2 ? -1.31 18.438 20.016 1 96 2 PRO B N 1
ATOM 1013 C CA . PRO B 1 2 ? -0.655 17.266 19.438 1 96 2 PRO B CA 1
ATOM 1014 C C . PRO B 1 2 ? -1.651 16.203 18.953 1 96 2 PRO B C 1
ATOM 1016 O O . PRO B 1 2 ? -2.781 16.156 19.453 1 96 2 PRO B O 1
ATOM 1019 N N . HIS B 1 3 ? -1.358 15.578 17.969 1 97.94 3 HIS B N 1
ATOM 1020 C CA . HIS B 1 3 ? -2.189 14.492 17.469 1 97.94 3 HIS B CA 1
ATOM 1021 C C . HIS B 1 3 ? -1.334 13.352 16.906 1 97.94 3 HIS B C 1
ATOM 1023 O O . HIS B 1 3 ? -0.116 13.5 16.781 1 97.94 3 HIS B O 1
ATOM 1029 N N . HIS B 1 4 ? -1.978 12.211 16.703 1 98.12 4 HI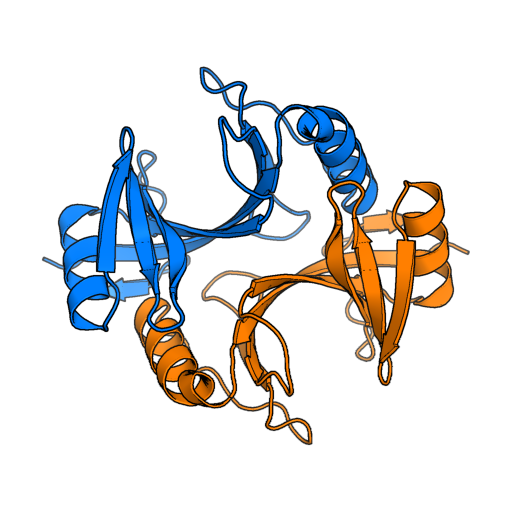S B N 1
ATOM 1030 C CA . HIS B 1 4 ? -1.314 11.023 16.172 1 98.12 4 HIS B CA 1
ATOM 1031 C C . HIS B 1 4 ? -1.801 10.688 14.773 1 98.12 4 HIS B C 1
ATOM 1033 O O . HIS B 1 4 ? -2.973 10.898 14.453 1 98.12 4 HIS B O 1
ATOM 1039 N N . SER B 1 5 ? -0.866 10.188 13.961 1 98.31 5 SER B N 1
ATOM 1040 C CA . SER B 1 5 ? -1.269 9.594 12.688 1 98.31 5 SER B CA 1
ATOM 1041 C C . SER B 1 5 ? -0.349 8.438 12.305 1 98.31 5 SER B C 1
ATOM 1043 O O . SER B 1 5 ? 0.746 8.297 12.852 1 98.31 5 SER B O 1
ATOM 1045 N N . ARG B 1 6 ? -0.833 7.59 11.438 1 98.06 6 ARG B N 1
ATOM 1046 C CA . ARG B 1 6 ? -0.042 6.508 10.867 1 98.06 6 ARG B CA 1
ATOM 1047 C C . ARG B 1 6 ? -0.583 6.094 9.5 1 98.06 6 ARG B C 1
ATOM 1049 O O . ARG B 1 6 ? -1.793 6.141 9.266 1 98.06 6 ARG B O 1
ATOM 1056 N N . VAL B 1 7 ? 0.322 5.746 8.609 1 98.31 7 VAL B N 1
ATOM 1057 C CA . VAL B 1 7 ? -0.103 4.98 7.441 1 98.31 7 VAL B CA 1
ATOM 1058 C C . VAL B 1 7 ? -0.533 3.58 7.871 1 98.31 7 VAL B C 1
ATOM 1060 O O . VAL B 1 7 ? 0.245 2.848 8.484 1 98.31 7 VAL B O 1
ATOM 1063 N N . PHE B 1 8 ? -1.795 3.168 7.516 1 97.38 8 PHE B N 1
ATOM 1064 C CA . PHE B 1 8 ? -2.307 1.963 8.156 1 97.38 8 PHE B CA 1
ATOM 1065 C C . PHE B 1 8 ? -2.875 1 7.117 1 97.38 8 PHE B C 1
ATOM 1067 O O . PHE B 1 8 ? -2.887 -0.215 7.332 1 97.38 8 PHE B O 1
ATOM 1074 N N . LYS B 1 9 ? -3.334 1.484 6.035 1 97.94 9 LYS B N 1
ATOM 1075 C CA . LYS B 1 9 ? -3.98 0.639 5.039 1 97.94 9 LYS B CA 1
ATOM 1076 C C . LYS B 1 9 ? -3.49 0.97 3.631 1 97.94 9 LYS B C 1
ATOM 1078 O O . LYS B 1 9 ? -3.133 2.115 3.348 1 97.94 9 LYS B O 1
ATOM 1083 N N . VAL B 1 10 ? -3.498 -0.043 2.859 1 98.75 10 VAL B N 1
ATOM 1084 C CA . VAL B 1 10 ? -3.424 0.103 1.408 1 98.75 10 VAL B CA 1
ATOM 1085 C C . VAL B 1 10 ? -4.746 -0.335 0.778 1 98.75 10 VAL B C 1
ATOM 1087 O O . VAL B 1 10 ? -5.34 -1.329 1.199 1 98.75 10 VAL B O 1
ATOM 1090 N N . VAL B 1 11 ? -5.184 0.436 -0.149 1 98.69 11 VAL B N 1
ATOM 1091 C CA . VAL B 1 11 ? -6.48 0.186 -0.771 1 98.69 11 VAL B CA 1
ATOM 1092 C C . VAL B 1 11 ? -6.301 -0.023 -2.273 1 98.69 11 VAL B C 1
ATOM 1094 O O . VAL B 1 11 ? -5.707 0.813 -2.955 1 98.69 11 VAL B O 1
ATOM 1097 N N . ILE B 1 12 ? -6.777 -1.123 -2.74 1 98.81 12 ILE B N 1
ATOM 1098 C CA . ILE B 1 12 ? -6.859 -1.39 -4.172 1 98.81 12 ILE B CA 1
ATOM 1099 C C . ILE B 1 12 ? -8.219 -0.95 -4.703 1 98.81 12 ILE B C 1
ATOM 1101 O O . ILE B 1 12 ? -9.234 -1.599 -4.438 1 98.81 12 ILE B O 1
ATOM 1105 N N . ASP B 1 13 ? -8.203 0.169 -5.391 1 98.25 13 ASP B N 1
ATOM 1106 C CA . ASP B 1 13 ? -9.398 0.703 -6.031 1 98.25 13 ASP B CA 1
ATOM 1107 C C . ASP B 1 13 ? -9.695 -0.025 -7.34 1 98.25 13 ASP B C 1
ATOM 1109 O O . ASP B 1 13 ? -8.852 -0.062 -8.234 1 98.25 13 ASP B O 1
ATOM 1113 N N . VAL B 1 14 ? -10.859 -0.473 -7.434 1 98 14 VAL B N 1
ATOM 1114 C CA . VAL B 1 14 ? -11.125 -1.36 -8.562 1 98 14 VAL B CA 1
ATOM 1115 C C . VAL B 1 14 ? -12.43 -0.959 -9.242 1 98 14 VAL B C 1
ATOM 1117 O O . VAL B 1 14 ? -13.406 -0.622 -8.57 1 98 14 VAL B O 1
ATOM 1120 N N . ALA B 1 15 ? -12.391 -0.962 -10.586 1 96.31 15 ALA B N 1
ATOM 1121 C CA . ALA B 1 15 ? -13.625 -0.762 -11.336 1 96.31 15 ALA B CA 1
ATOM 1122 C C . ALA B 1 15 ? -14.688 -1.784 -10.938 1 96.31 15 ALA B C 1
ATOM 1124 O O . ALA B 1 15 ? -14.359 -2.926 -10.602 1 96.31 15 ALA B O 1
ATOM 1125 N N . PRO B 1 16 ? -15.961 -1.32 -11.039 1 95.31 16 PRO B N 1
ATOM 1126 C CA . PRO B 1 16 ? -17.031 -2.184 -10.531 1 95.31 16 PRO B CA 1
ATOM 1127 C C . PRO B 1 16 ? -17.031 -3.566 -11.18 1 95.31 16 PRO B C 1
ATOM 1129 O O . PRO B 1 16 ? -17.25 -4.57 -10.492 1 95.31 16 PRO B O 1
ATOM 1132 N N . GLU B 1 17 ? -16.75 -3.633 -12.438 1 93.81 17 GLU B N 1
ATOM 1133 C CA . GLU B 1 17 ? -16.844 -4.895 -13.164 1 93.81 17 GLU B CA 1
ATOM 1134 C C . GLU B 1 17 ? -15.727 -5.852 -12.766 1 93.81 17 GLU B C 1
ATOM 1136 O O . GLU B 1 17 ? -15.844 -7.066 -12.953 1 93.81 17 GLU B O 1
ATOM 1141 N N . ASP B 1 18 ? -14.727 -5.34 -12.125 1 95.5 18 ASP B N 1
ATOM 1142 C CA . ASP B 1 18 ? -13.57 -6.16 -11.781 1 95.5 18 ASP B CA 1
ATOM 1143 C C . ASP B 1 18 ? -13.531 -6.453 -10.289 1 95.5 18 ASP B C 1
ATOM 1145 O O . ASP B 1 18 ? -12.711 -7.254 -9.828 1 95.5 18 ASP B O 1
ATOM 1149 N N . HIS B 1 19 ? -14.375 -5.867 -9.539 1 97.06 19 HIS B N 1
ATOM 1150 C CA . HIS B 1 19 ? -14.227 -5.82 -8.086 1 97.06 19 HIS B CA 1
ATOM 1151 C C . HIS B 1 19 ? -14.242 -7.223 -7.488 1 97.06 19 HIS B C 1
ATOM 1153 O O . HIS B 1 19 ? -13.328 -7.598 -6.75 1 97.06 19 HIS B O 1
ATOM 1159 N N . ASP B 1 20 ? -15.258 -8.094 -7.836 1 96.25 20 ASP B N 1
ATOM 1160 C CA . ASP B 1 20 ? -15.367 -9.422 -7.246 1 96.25 20 ASP B CA 1
ATOM 1161 C C . ASP B 1 20 ? -14.148 -10.273 -7.586 1 96.25 20 ASP B C 1
ATOM 1163 O O . ASP B 1 20 ? -13.633 -11 -6.73 1 96.25 20 ASP B O 1
ATOM 1167 N N . ARG B 1 21 ? -13.719 -10.188 -8.797 1 97.44 21 ARG B N 1
ATOM 1168 C CA . ARG B 1 21 ? -12.547 -10.938 -9.234 1 97.44 21 ARG B CA 1
ATOM 1169 C C . ARG B 1 21 ? -11.297 -10.477 -8.492 1 97.44 21 ARG B C 1
ATOM 1171 O O . ARG B 1 21 ? -10.438 -11.289 -8.156 1 97.44 21 ARG B O 1
ATOM 1178 N N . GLU B 1 22 ? -11.211 -9.188 -8.297 1 98.44 22 GLU B N 1
ATOM 1179 C CA . GLU B 1 22 ? -10.055 -8.633 -7.582 1 98.44 22 GLU B CA 1
ATOM 1180 C C . GLU B 1 22 ? -10.055 -9.062 -6.121 1 98.44 22 GLU B C 1
ATOM 1182 O O . GLU B 1 22 ? -9.016 -9.43 -5.574 1 98.44 22 GLU B O 1
ATOM 1187 N N . VAL B 1 23 ? -11.203 -9.039 -5.465 1 98.31 23 VAL B N 1
ATOM 1188 C CA . VAL B 1 23 ? -11.32 -9.516 -4.09 1 98.31 23 VAL B CA 1
ATOM 1189 C C . VAL B 1 23 ? -10.867 -10.969 -4.004 1 98.31 23 VAL B C 1
ATOM 1191 O O . VAL B 1 23 ? -10.062 -11.328 -3.139 1 98.31 23 VAL B O 1
ATOM 1194 N N . ALA B 1 24 ? -11.344 -11.805 -4.91 1 98.44 24 ALA B N 1
ATOM 1195 C CA . ALA B 1 24 ? -10.984 -13.227 -4.934 1 98.44 24 ALA B CA 1
ATOM 1196 C C . ALA B 1 24 ? -9.484 -13.414 -5.113 1 98.44 24 ALA B C 1
ATOM 1198 O O . ALA B 1 24 ? -8.867 -14.25 -4.445 1 98.44 24 ALA B O 1
ATOM 1199 N N . PHE B 1 25 ? -8.914 -12.656 -5.973 1 98.88 25 PHE B N 1
ATOM 1200 C CA . PHE B 1 25 ? -7.484 -12.766 -6.242 1 98.88 25 PHE B CA 1
ATOM 1201 C C . PHE B 1 25 ? -6.672 -12.43 -5 1 98.88 25 PHE B C 1
ATOM 1203 O O . PHE B 1 25 ? -5.836 -13.227 -4.566 1 98.88 25 PHE B O 1
ATOM 1210 N N . TRP B 1 26 ? -6.879 -11.273 -4.406 1 98.75 26 TRP B N 1
ATOM 1211 C CA . TRP B 1 26 ? -6.027 -10.812 -3.312 1 98.75 26 TRP B CA 1
ATOM 1212 C C . TRP B 1 26 ? -6.293 -11.625 -2.045 1 98.75 26 TRP B C 1
ATOM 1214 O O . TRP B 1 26 ? -5.387 -11.82 -1.229 1 98.75 26 TRP B O 1
ATOM 1224 N N . GLN B 1 27 ? -7.543 -12.172 -1.883 1 98.44 27 GLN B N 1
ATOM 1225 C CA . GLN B 1 27 ? -7.793 -13.141 -0.818 1 98.44 27 GLN B CA 1
ATOM 1226 C C . GLN B 1 27 ? -6.898 -14.367 -0.974 1 98.44 27 GLN B C 1
ATOM 1228 O O . GLN B 1 27 ? -6.258 -14.805 -0.015 1 98.44 27 GLN B O 1
ATOM 1233 N N . ALA B 1 28 ? -6.891 -14.852 -2.156 1 98.5 28 ALA B N 1
ATOM 1234 C CA . ALA B 1 28 ? -6.098 -16.047 -2.43 1 98.5 28 ALA B CA 1
ATOM 1235 C C . ALA B 1 28 ? -4.605 -15.742 -2.375 1 98.5 28 ALA B C 1
ATOM 1237 O O . ALA B 1 28 ? -3.816 -16.547 -1.881 1 98.5 28 ALA B O 1
ATOM 1238 N N . ALA B 1 29 ? -4.227 -14.57 -2.91 1 98.62 29 ALA B N 1
ATOM 1239 C CA . ALA B 1 29 ? -2.816 -14.188 -2.943 1 98.62 29 ALA B CA 1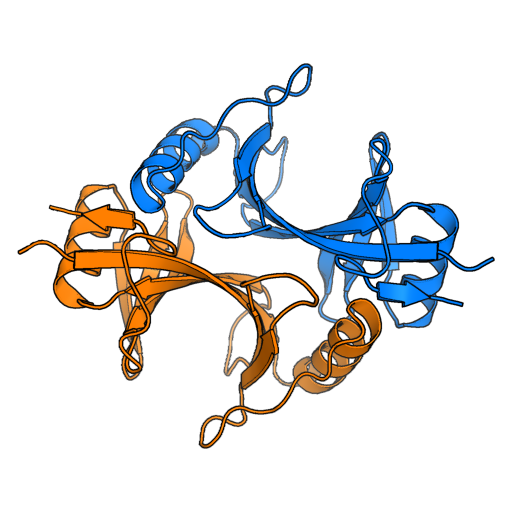
ATOM 1240 C C . ALA B 1 29 ? -2.252 -14.047 -1.533 1 98.62 29 ALA B C 1
ATOM 1242 O O . ALA B 1 29 ? -1.091 -14.383 -1.286 1 98.62 29 ALA B O 1
ATOM 1243 N N . THR B 1 30 ? -3.043 -13.562 -0.575 1 98.25 30 THR B N 1
ATOM 1244 C CA . THR B 1 30 ? -2.541 -13.242 0.758 1 98.25 30 THR B CA 1
ATOM 1245 C C . THR B 1 30 ? -2.869 -14.367 1.739 1 98.25 30 THR B C 1
ATOM 1247 O O . THR B 1 30 ? -2.275 -14.445 2.816 1 98.25 30 THR B O 1
ATOM 1250 N N . GLY B 1 31 ? -3.832 -15.188 1.403 1 97.62 31 GLY B N 1
ATOM 1251 C CA . GLY B 1 31 ? -4.328 -16.172 2.346 1 97.62 31 GLY B CA 1
ATOM 1252 C C . GLY B 1 31 ? -5.242 -15.586 3.404 1 97.62 31 GLY B C 1
ATOM 1253 O O . GLY B 1 31 ? -5.562 -16.25 4.391 1 97.62 31 GLY B O 1
ATOM 1254 N N . GLU B 1 32 ? -5.605 -14.344 3.24 1 97.69 32 GLU B N 1
ATOM 1255 C CA . GLU B 1 32 ? -6.508 -13.664 4.16 1 97.69 32 GLU B CA 1
ATOM 1256 C C . GLU B 1 32 ? -7.934 -13.633 3.621 1 97.69 32 GLU B C 1
ATOM 1258 O O . GLU B 1 32 ? -8.148 -13.461 2.42 1 97.69 32 GLU B O 1
ATOM 1263 N N . THR B 1 33 ? -8.891 -13.789 4.5 1 97.56 33 THR B N 1
ATOM 1264 C CA . THR B 1 33 ? -10.273 -13.562 4.094 1 97.56 33 THR B CA 1
ATOM 1265 C C . THR B 1 33 ? -10.594 -12.07 4.102 1 97.56 33 THR B C 1
ATOM 1267 O O . THR B 1 33 ? -10.586 -11.43 5.156 1 97.56 33 THR B O 1
ATOM 1270 N N . LEU B 1 34 ? -10.812 -11.5 2.92 1 97.88 34 LEU B N 1
ATOM 1271 C CA . LEU B 1 34 ? -11.258 -10.117 2.82 1 97.88 34 LEU B CA 1
ATOM 1272 C C . LEU B 1 34 ? -12.75 -10 3.076 1 97.88 34 LEU B C 1
ATOM 1274 O O . LEU B 1 34 ? -13.562 -10.438 2.254 1 97.88 34 LEU B O 1
ATOM 1278 N N . VAL B 1 35 ? -13.102 -9.352 4.176 1 97.56 35 VAL B N 1
ATOM 1279 C CA . VAL B 1 35 ? -14.492 -9.289 4.602 1 97.56 35 VAL B CA 1
ATOM 1280 C C . VAL B 1 35 ? -15.078 -7.914 4.277 1 97.56 35 VAL B C 1
ATOM 1282 O O . VAL B 1 35 ? -14.398 -6.895 4.426 1 97.56 35 VAL B O 1
ATOM 1285 N N . PRO B 1 36 ? -16.344 -7.914 3.807 1 96.69 36 PRO B N 1
ATOM 1286 C CA . PRO B 1 36 ? -16.984 -6.609 3.611 1 96.69 36 PRO B CA 1
ATOM 1287 C C . PRO B 1 36 ? -17.125 -5.828 4.914 1 96.69 36 PRO B C 1
ATOM 1289 O O . PRO B 1 36 ? -17.406 -6.414 5.965 1 96.69 36 PRO B O 1
ATOM 1292 N N . PHE B 1 37 ? -16.859 -4.523 4.844 1 93.62 37 PHE B N 1
ATOM 1293 C CA . PHE B 1 37 ? -17.062 -3.68 6.016 1 93.62 37 PHE B CA 1
ATOM 1294 C C . PHE B 1 37 ? -18.547 -3.498 6.305 1 93.62 37 PHE B C 1
ATOM 1296 O O . PHE B 1 37 ? -19.344 -3.307 5.387 1 93.62 37 PHE B O 1
ATOM 1303 N N . ALA B 1 38 ? -18.875 -3.496 7.543 1 90.38 38 ALA B N 1
ATOM 1304 C CA . ALA B 1 38 ? -20.266 -3.283 7.941 1 90.38 38 ALA B CA 1
ATOM 1305 C C . ALA B 1 38 ? -20.766 -1.92 7.473 1 90.38 38 ALA B C 1
ATOM 1307 O O . ALA B 1 38 ? -20.125 -0.897 7.719 1 90.38 38 ALA B O 1
ATOM 1308 N N . GLY B 1 39 ? -21.859 -1.892 6.707 1 91.12 39 GLY B N 1
ATOM 1309 C CA . GLY B 1 39 ? -22.469 -0.654 6.242 1 91.12 39 GLY B CA 1
ATOM 1310 C C . GLY B 1 39 ? -21.766 -0.059 5.039 1 91.12 39 GLY B C 1
ATOM 1311 O O . GLY B 1 39 ? -22.172 0.986 4.527 1 91.12 39 GLY B O 1
ATOM 1312 N N . GLN B 1 40 ? -20.656 -0.663 4.648 1 92.81 40 GLN B N 1
ATOM 1313 C CA . GLN B 1 40 ? -19.891 -0.221 3.49 1 92.81 40 GLN B CA 1
ATOM 1314 C C . GLN B 1 40 ? -19.453 -1.405 2.631 1 92.81 40 GLN B C 1
ATOM 1316 O O . GLN B 1 40 ? -18.266 -1.702 2.525 1 92.81 40 GLN B O 1
ATOM 1321 N N . PRO B 1 41 ? -20.438 -1.944 1.945 1 93.38 41 PRO B N 1
ATOM 1322 C CA . PRO B 1 41 ? -20.172 -3.195 1.229 1 93.38 41 PRO B CA 1
ATOM 1323 C C . PRO B 1 41 ? -19.219 -3.016 0.053 1 93.38 41 PRO B C 1
ATOM 1325 O O . PRO B 1 41 ? -18.75 -4 -0.52 1 93.38 41 PRO B O 1
ATOM 1328 N N . GLU B 1 42 ? -18.969 -1.764 -0.349 1 94.94 42 GLU B N 1
ATOM 1329 C CA . GLU B 1 42 ? -18.031 -1.512 -1.437 1 94.94 42 GLU B CA 1
ATOM 1330 C C . GLU B 1 42 ? -16.594 -1.771 -0.994 1 94.94 42 GLU B C 1
ATOM 1332 O O . GLU B 1 42 ? -15.688 -1.842 -1.825 1 94.94 42 GLU B O 1
ATOM 1337 N N . TYR B 1 43 ? -16.406 -1.937 0.326 1 96.75 43 TYR B N 1
ATOM 1338 C CA . TYR B 1 43 ? -15.078 -2.195 0.869 1 96.75 43 TYR B CA 1
ATOM 1339 C C . TYR B 1 43 ? -14.969 -3.625 1.383 1 96.75 43 TYR B C 1
ATOM 1341 O O . TYR B 1 43 ? -15.859 -4.113 2.076 1 96.75 43 TYR B O 1
ATOM 1349 N N . HIS B 1 44 ? -13.945 -4.309 1.029 1 98.38 44 HIS B N 1
ATOM 1350 C CA . HIS B 1 44 ? -13.523 -5.59 1.591 1 98.38 44 HIS B CA 1
ATOM 1351 C C . HIS B 1 44 ? -12.086 -5.523 2.104 1 98.38 44 HIS B C 1
ATOM 1353 O O . HIS B 1 44 ? -11.203 -4.992 1.423 1 98.38 44 HIS B O 1
ATOM 1359 N N . GLY B 1 45 ? -11.875 -5.977 3.309 1 98.12 45 GLY B N 1
ATOM 1360 C CA . GLY B 1 45 ? -10.508 -5.852 3.795 1 98.12 45 GLY B CA 1
ATOM 1361 C C . GLY B 1 45 ? -10.156 -6.871 4.863 1 98.12 45 GLY B C 1
ATOM 1362 O O . GLY B 1 45 ? -11.016 -7.648 5.289 1 98.12 45 GLY B O 1
ATOM 1363 N N . ALA B 1 46 ? -8.852 -6.953 5.195 1 97.94 46 ALA B N 1
ATOM 1364 C CA . ALA B 1 46 ? -8.273 -7.793 6.242 1 97.94 46 ALA B CA 1
ATOM 1365 C C . ALA B 1 46 ? -6.965 -7.203 6.754 1 97.94 46 ALA B C 1
ATOM 1367 O O . ALA B 1 46 ? -6.285 -6.465 6.039 1 97.94 46 ALA B O 1
ATOM 1368 N N . ILE B 1 47 ? -6.707 -7.555 8.023 1 96.5 47 ILE B N 1
ATOM 1369 C CA . ILE B 1 47 ? -5.352 -7.344 8.531 1 96.5 47 ILE B CA 1
ATOM 1370 C C . ILE B 1 47 ? -4.418 -8.414 7.961 1 96.5 47 ILE B C 1
ATOM 1372 O O . ILE B 1 47 ? -4.758 -9.594 7.945 1 96.5 47 ILE B O 1
ATOM 1376 N N . LEU B 1 48 ? -3.27 -7.973 7.406 1 96.12 48 LEU B N 1
ATOM 1377 C CA . LEU B 1 48 ? -2.301 -8.914 6.855 1 96.12 48 LEU B CA 1
ATOM 1378 C C . LEU B 1 48 ? -1.671 -9.75 7.961 1 96.12 48 LEU B C 1
ATOM 1380 O O . LEU B 1 48 ? -1.354 -9.234 9.039 1 96.12 48 LEU B O 1
ATOM 1384 N N . HIS B 1 49 ? -1.514 -11.008 7.668 1 90.69 49 HIS B N 1
ATOM 1385 C CA . HIS B 1 49 ? -1.002 -11.961 8.641 1 90.69 49 HIS B CA 1
ATOM 1386 C C . HIS B 1 49 ? 0.32 -11.492 9.242 1 90.69 49 HIS B C 1
ATOM 1388 O O . HIS B 1 49 ? 1.249 -11.148 8.5 1 90.69 49 HIS B O 1
ATOM 1394 N N . GLY B 1 50 ? 0.301 -11.469 10.578 1 87.94 50 GLY B N 1
ATOM 1395 C CA . GLY B 1 50 ? 1.521 -11.141 11.297 1 87.94 50 GLY B CA 1
ATOM 1396 C C . GLY B 1 50 ? 1.89 -9.672 11.203 1 87.94 50 GLY B C 1
ATOM 1397 O O . GLY B 1 50 ? 2.998 -9.281 11.57 1 87.94 50 GLY B O 1
ATOM 1398 N N . GLN B 1 51 ? 1.006 -8.891 10.664 1 90.5 51 GLN B N 1
ATOM 1399 C CA . GLN B 1 51 ? 1.313 -7.484 10.438 1 90.5 51 GLN B CA 1
ATOM 1400 C C . GLN B 1 51 ? 0.239 -6.586 11.047 1 90.5 51 GLN B C 1
ATOM 1402 O O . GLN B 1 51 ? -0.931 -6.969 11.117 1 90.5 51 GLN B O 1
ATOM 1407 N N . ASP B 1 52 ? 0.552 -5.473 11.617 1 91.81 52 ASP B N 1
ATOM 1408 C CA . ASP B 1 52 ? -0.399 -4.434 12 1 91.81 52 ASP B CA 1
ATOM 1409 C C . ASP B 1 52 ? -0.666 -3.486 10.828 1 91.81 52 ASP B C 1
ATOM 1411 O O . ASP B 1 52 ? -0.47 -2.275 10.945 1 91.81 52 ASP B O 1
ATOM 1415 N N . PHE B 1 53 ? -1.044 -4.016 9.688 1 96.44 53 PHE B N 1
ATOM 1416 C CA . PHE B 1 53 ? -1.312 -3.303 8.445 1 96.44 53 PHE B CA 1
ATOM 1417 C C . PHE B 1 53 ? -2.434 -3.979 7.664 1 96.44 53 PHE B C 1
ATOM 1419 O O . PHE B 1 53 ? -2.508 -5.207 7.613 1 96.44 53 PHE B O 1
ATOM 1426 N N . ALA B 1 54 ? -3.297 -3.184 7.055 1 97.38 54 ALA B N 1
ATOM 1427 C CA . ALA B 1 54 ? -4.484 -3.756 6.43 1 97.38 54 ALA B CA 1
ATOM 1428 C C . ALA B 1 54 ? -4.441 -3.582 4.914 1 97.38 54 ALA B C 1
ATOM 1430 O O . ALA B 1 54 ? -3.885 -2.605 4.41 1 97.38 54 ALA B O 1
ATOM 1431 N N . LEU B 1 55 ? -4.973 -4.535 4.215 1 98.56 55 LEU B N 1
ATOM 1432 C CA . LEU B 1 55 ? -5.258 -4.504 2.785 1 98.56 55 LEU B CA 1
ATOM 1433 C C . LEU B 1 55 ? -6.762 -4.461 2.531 1 98.56 55 LEU B C 1
ATOM 1435 O O . LEU B 1 55 ? -7.512 -5.258 3.096 1 98.56 55 LEU B O 1
ATOM 1439 N N . LEU B 1 56 ? -7.176 -3.496 1.7 1 98.38 56 LEU B N 1
ATOM 1440 C CA . LEU B 1 56 ? -8.578 -3.365 1.321 1 98.38 56 LEU B CA 1
ATOM 1441 C C . LEU B 1 56 ? -8.734 -3.352 -0.196 1 98.38 56 LEU B C 1
ATOM 1443 O O . LEU B 1 56 ? -7.801 -2.986 -0.916 1 98.38 56 LEU B O 1
ATOM 1447 N N . THR B 1 57 ? -9.828 -3.789 -0.627 1 98.56 57 THR B N 1
ATOM 1448 C CA . THR B 1 57 ? -10.328 -3.467 -1.96 1 98.56 57 THR B CA 1
ATOM 1449 C C . THR B 1 57 ? -11.516 -2.51 -1.876 1 98.56 57 THR B C 1
ATOM 1451 O O . THR B 1 57 ? -12.328 -2.602 -0.957 1 98.56 57 THR B O 1
ATOM 1454 N N . GLN B 1 58 ? -11.594 -1.646 -2.77 1 98.06 58 GLN B N 1
ATOM 1455 C CA . GLN B 1 58 ? -12.703 -0.698 -2.867 1 98.06 58 GLN B CA 1
ATOM 1456 C C . GLN B 1 58 ? -13.344 -0.745 -4.25 1 98.06 58 GLN B C 1
ATOM 1458 O O . GLN B 1 58 ? -12.664 -0.571 -5.266 1 98.06 58 GLN B O 1
ATOM 1463 N N . ARG B 1 59 ? -14.617 -0.953 -4.281 1 98 59 ARG B N 1
ATOM 1464 C CA . ARG B 1 59 ? -15.391 -0.837 -5.516 1 98 59 ARG B CA 1
ATOM 1465 C C . ARG B 1 59 ? -15.617 0.625 -5.883 1 98 59 ARG B C 1
ATOM 1467 O O . ARG B 1 59 ? -16.328 1.343 -5.176 1 98 59 ARG B O 1
ATOM 1474 N N . LEU B 1 60 ? -15.023 0.989 -7.039 1 96.12 60 LEU B N 1
ATOM 1475 C CA . LEU B 1 60 ? -15.18 2.367 -7.492 1 96.12 60 LEU B CA 1
ATOM 1476 C C . LEU B 1 60 ? -16.531 2.566 -8.18 1 96.12 60 LEU B C 1
ATOM 1478 O O . LEU B 1 60 ? -17.109 1.613 -8.703 1 96.12 60 LEU B O 1
ATOM 1482 N N . GLY B 1 61 ? -17.016 3.838 -8.062 1 92.69 61 GLY B N 1
ATOM 1483 C CA . GLY B 1 61 ? -18.156 4.203 -8.906 1 92.69 61 GLY B CA 1
ATOM 1484 C C . GLY B 1 61 ? -17.75 4.586 -10.312 1 92.69 61 GLY B C 1
ATOM 1485 O O . GLY B 1 61 ? -18.484 4.336 -11.266 1 92.69 61 GLY B O 1
ATOM 1486 N N . ASP B 1 62 ? -16.641 5.238 -10.422 1 89.94 62 ASP B N 1
ATOM 1487 C CA . ASP B 1 62 ? -16.094 5.691 -11.695 1 89.94 62 ASP B CA 1
ATOM 1488 C C . ASP B 1 62 ? -14.586 5.844 -11.625 1 89.94 62 ASP B C 1
ATOM 1490 O O . ASP B 1 62 ? -13.992 5.73 -10.547 1 89.94 62 ASP B O 1
ATOM 1494 N N . GLY B 1 63 ? -13.883 5.941 -12.859 1 90.19 63 GLY B N 1
ATOM 1495 C CA . GLY B 1 63 ? -12.453 6.188 -12.906 1 90.19 63 GLY B CA 1
ATOM 1496 C C . GLY B 1 63 ? -11.633 4.914 -13.023 1 90.19 63 GLY B C 1
ATOM 1497 O O . GLY B 1 63 ? -12.164 3.812 -12.875 1 90.19 63 GLY B O 1
ATOM 1498 N N . PRO B 1 64 ? -10.414 5.09 -13.219 1 92.69 64 PRO B N 1
ATOM 1499 C CA . PRO B 1 64 ? -9.531 3.936 -13.406 1 92.69 64 PRO B CA 1
ATOM 1500 C C . PRO B 1 64 ? -9.117 3.289 -12.086 1 92.69 64 PRO B C 1
ATOM 1502 O O . PRO B 1 64 ? -9.094 3.957 -11.047 1 92.69 64 PRO B O 1
ATOM 1505 N N . SER B 1 65 ? -8.836 1.968 -12.164 1 97.19 65 SER B N 1
ATOM 1506 C CA . SER B 1 65 ? -8.297 1.246 -11.016 1 97.19 65 SER B CA 1
ATOM 1507 C C . SER B 1 65 ? -6.949 1.82 -10.594 1 97.19 65 SER B C 1
ATOM 1509 O O . SER B 1 65 ? -6.18 2.297 -11.43 1 97.19 65 SER B O 1
ATOM 1511 N N . ARG B 1 66 ? -6.676 1.772 -9.344 1 98.06 66 ARG B N 1
ATOM 1512 C CA . ARG B 1 66 ? -5.445 2.287 -8.75 1 98.06 66 ARG B CA 1
ATOM 1513 C C . ARG B 1 66 ? -5.23 1.716 -7.352 1 98.06 66 ARG B C 1
ATOM 1515 O O . ARG B 1 66 ? -6.07 0.969 -6.848 1 98.06 66 ARG B O 1
ATOM 1522 N N . VAL B 1 67 ? -4.062 1.986 -6.809 1 98.75 67 VAL B N 1
ATOM 1523 C CA . VAL B 1 67 ? -3.762 1.693 -5.41 1 98.75 67 VAL B CA 1
ATOM 1524 C C . VAL B 1 67 ? -3.531 2.996 -4.648 1 98.75 67 VAL B C 1
ATOM 1526 O O . VAL B 1 67 ? -2.863 3.904 -5.148 1 98.75 67 VAL B O 1
ATOM 1529 N N . HIS B 1 68 ? -4.082 3.127 -3.467 1 98.62 68 HIS B N 1
ATOM 1530 C CA . HIS B 1 68 ? -3.771 4.309 -2.67 1 98.62 68 HIS B CA 1
ATOM 1531 C C . HIS B 1 68 ? -3.58 3.943 -1.2 1 98.62 68 HIS B C 1
ATOM 1533 O O . HIS B 1 68 ? -3.863 2.816 -0.793 1 98.62 68 HIS B O 1
ATOM 1539 N N . LEU B 1 69 ? -3.078 4.934 -0.449 1 98.81 69 LEU B N 1
ATOM 1540 C CA . LEU B 1 69 ? -2.789 4.73 0.966 1 98.81 69 LEU B CA 1
ATOM 1541 C C . LEU B 1 69 ? -3.809 5.449 1.84 1 98.81 69 LEU B C 1
ATOM 1543 O O . LEU B 1 69 ? -4.336 6.496 1.453 1 98.81 69 LEU B O 1
ATOM 1547 N N . ASP B 1 70 ? -4.074 4.867 2.99 1 98.56 70 ASP B N 1
ATOM 1548 C CA . ASP B 1 70 ? -4.859 5.527 4.027 1 98.56 70 ASP B CA 1
ATOM 1549 C C . ASP B 1 70 ? -3.986 5.914 5.219 1 98.56 70 ASP B C 1
ATOM 1551 O O . ASP B 1 70 ? -3.301 5.066 5.793 1 98.56 70 ASP B O 1
ATOM 1555 N N . ILE B 1 71 ? -4.039 7.168 5.559 1 98.69 71 ILE B N 1
ATOM 1556 C CA . ILE B 1 71 ? -3.475 7.66 6.812 1 98.69 71 ILE B CA 1
ATOM 1557 C C . ILE B 1 71 ? -4.574 7.789 7.859 1 98.69 71 ILE B C 1
ATOM 1559 O O . ILE B 1 71 ? -5.57 8.484 7.641 1 98.69 71 ILE B O 1
ATOM 1563 N N . HIS B 1 72 ? -4.402 7.082 8.953 1 98.31 72 HIS B N 1
ATOM 1564 C CA . HIS B 1 72 ? -5.332 7.191 10.07 1 98.31 72 HIS B CA 1
ATOM 1565 C C . HIS B 1 72 ? -4.848 8.211 11.094 1 98.31 72 HIS B C 1
ATOM 1567 O O . HIS B 1 72 ? -3.65 8.297 11.375 1 98.31 72 HIS B O 1
ATOM 1573 N N . THR B 1 73 ? -5.781 8.961 11.688 1 98.5 73 THR B N 1
ATOM 1574 C CA . THR B 1 73 ? -5.41 9.992 12.648 1 98.5 73 THR B CA 1
ATOM 1575 C C . THR B 1 73 ? -6.496 10.156 13.703 1 98.5 73 THR B C 1
ATOM 1577 O O . THR B 1 73 ? -7.656 9.812 13.477 1 98.5 73 THR B O 1
ATOM 1580 N N . ASP B 1 74 ? -6.121 10.68 14.914 1 9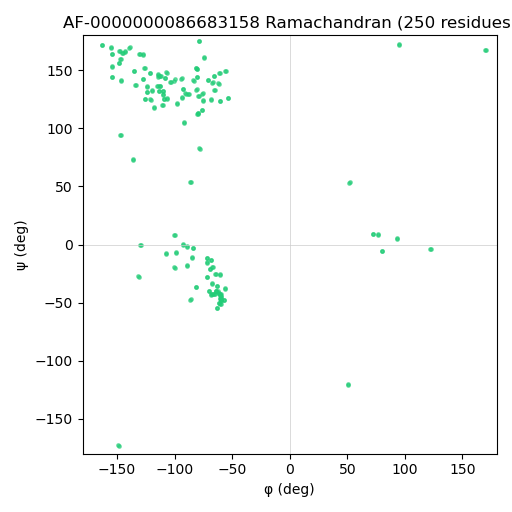8.06 74 ASP B N 1
ATOM 1581 C CA . ASP B 1 74 ? -7.094 10.961 15.969 1 98.06 74 ASP B CA 1
ATOM 1582 C C . ASP B 1 74 ? -7.586 12.406 15.891 1 98.06 74 ASP B C 1
ATOM 1584 O O . ASP B 1 74 ? -8.438 12.82 16.672 1 98.06 74 ASP B O 1
ATOM 1588 N N . ASP B 1 75 ? -7.105 13.156 14.961 1 97.5 75 ASP B N 1
ATOM 1589 C CA . ASP B 1 75 ? -7.539 14.531 14.711 1 97.5 75 ASP B CA 1
ATOM 1590 C C . ASP B 1 75 ? -7.469 14.859 13.219 1 97.5 75 ASP B C 1
ATOM 1592 O O . ASP B 1 75 ? -6.43 15.297 12.727 1 97.5 75 ASP B O 1
ATOM 1596 N N . LEU B 1 76 ? -8.578 14.695 12.523 1 97.75 76 LEU B N 1
ATOM 1597 C CA . LEU B 1 76 ? -8.633 14.82 11.07 1 97.75 76 LEU B CA 1
ATOM 1598 C C . LEU B 1 76 ? -8.203 16.219 10.625 1 97.75 76 LEU B C 1
ATOM 1600 O O . LEU B 1 76 ? -7.348 16.344 9.742 1 97.75 76 LEU B O 1
ATOM 1604 N N . ALA B 1 77 ? -8.781 17.203 11.203 1 97.19 77 ALA B N 1
ATOM 1605 C CA . ALA B 1 77 ? -8.516 18.578 10.789 1 97.19 77 ALA B CA 1
ATOM 1606 C C . ALA B 1 77 ? -7.043 18.922 10.969 1 97.19 77 ALA B C 1
ATOM 1608 O O . ALA B 1 77 ? -6.426 19.531 10.086 1 97.19 77 ALA B O 1
ATOM 1609 N N . ALA B 1 78 ? -6.457 18.547 12.07 1 98.31 78 ALA B N 1
ATOM 1610 C CA . ALA B 1 78 ? -5.051 18.828 12.344 1 98.31 78 ALA B CA 1
ATOM 1611 C C . ALA B 1 78 ? -4.137 18.109 11.359 1 98.31 78 ALA B C 1
ATOM 1613 O O . ALA B 1 78 ? -3.16 18.672 10.875 1 98.31 78 ALA B O 1
ATOM 1614 N N . GLU B 1 79 ? -4.457 16.875 11.094 1 98.62 79 GLU B N 1
ATOM 1615 C CA . GLU B 1 79 ? -3.621 16.078 10.203 1 98.62 79 GLU B CA 1
ATOM 1616 C C . GLU B 1 79 ? -3.697 16.609 8.766 1 98.62 79 GLU B C 1
ATOM 1618 O O . GLU B 1 79 ? -2.676 16.703 8.086 1 98.62 79 GLU B O 1
ATOM 1623 N N . VAL B 1 80 ? -4.891 16.922 8.328 1 98.44 80 VAL B N 1
ATOM 1624 C CA . VAL B 1 80 ? -5.066 17.469 6.984 1 98.44 80 VAL B CA 1
ATOM 1625 C C . VAL B 1 80 ? -4.281 18.766 6.848 1 98.44 80 VAL B C 1
ATOM 1627 O O . VAL B 1 80 ? -3.537 18.953 5.883 1 98.44 80 VAL B O 1
ATOM 1630 N N . ALA B 1 81 ? -4.41 19.609 7.812 1 98.44 81 ALA B N 1
ATOM 1631 C CA . ALA B 1 81 ? -3.68 20.875 7.797 1 98.44 81 ALA B CA 1
ATOM 1632 C C . ALA B 1 81 ? -2.172 20.641 7.762 1 98.44 81 ALA B C 1
ATOM 1634 O O . ALA B 1 81 ? -1.446 21.312 7.031 1 98.44 81 ALA B O 1
ATOM 1635 N N . ARG B 1 82 ? -1.706 19.719 8.57 1 98.69 82 ARG B N 1
ATOM 1636 C CA . ARG B 1 82 ? -0.284 19.391 8.609 1 98.69 82 ARG B CA 1
ATOM 1637 C C . ARG B 1 82 ? 0.203 18.906 7.246 1 98.69 82 ARG B C 1
ATOM 1639 O O . ARG B 1 82 ? 1.229 19.375 6.746 1 98.69 82 ARG B O 1
ATOM 1646 N N . LEU B 1 83 ? -0.522 18.016 6.637 1 98.75 83 LEU B N 1
ATOM 1647 C CA . LEU B 1 83 ? -0.131 17.438 5.352 1 98.75 83 LEU B CA 1
ATOM 1648 C C . LEU B 1 83 ? -0.174 18.484 4.25 1 98.75 83 LEU B C 1
ATOM 1650 O O . LEU B 1 83 ? 0.636 18.453 3.32 1 98.75 83 LEU B O 1
ATOM 1654 N N . GLU B 1 84 ? -1.085 19.422 4.328 1 98.62 84 GLU B N 1
ATOM 1655 C CA . GLU B 1 84 ? -1.115 20.531 3.377 1 98.62 84 GLU B CA 1
ATOM 1656 C C . GLU B 1 84 ? 0.141 21.391 3.49 1 98.62 84 GLU B C 1
ATOM 1658 O O . GLU B 1 84 ? 0.698 21.812 2.479 1 98.62 84 GLU B O 1
ATOM 1663 N N . ARG B 1 85 ? 0.571 21.609 4.73 1 98.44 85 ARG B N 1
ATOM 1664 C CA . ARG B 1 85 ? 1.791 22.375 4.934 1 98.44 85 ARG B CA 1
ATOM 1665 C C . ARG B 1 85 ? 3.004 21.656 4.359 1 98.44 85 ARG B C 1
ATOM 1667 O O . ARG B 1 85 ? 4.012 22.281 4.027 1 98.44 85 ARG B O 1
ATOM 1674 N N . LEU B 1 86 ? 2.902 20.359 4.262 1 98.44 86 LEU B N 1
ATOM 1675 C CA . LEU B 1 86 ? 3.996 19.562 3.734 1 98.44 86 LEU B CA 1
ATOM 1676 C C . LEU B 1 86 ? 3.947 19.5 2.211 1 98.44 86 LEU B C 1
ATOM 1678 O O . LEU B 1 86 ? 4.859 18.969 1.573 1 98.44 86 LEU B O 1
ATOM 1682 N N . GLY B 1 87 ? 2.812 19.984 1.616 1 98.06 87 GLY B N 1
ATOM 1683 C CA . GLY B 1 87 ? 2.768 20.062 0.165 1 98.06 87 GLY B CA 1
ATOM 1684 C C . GLY B 1 87 ? 1.626 19.266 -0.443 1 98.06 87 GLY B C 1
ATOM 1685 O O . GLY B 1 87 ? 1.431 19.281 -1.66 1 98.06 87 GLY B O 1
ATOM 1686 N N . ALA B 1 88 ? 0.86 18.547 0.355 1 98.69 88 ALA B N 1
ATOM 1687 C CA . ALA B 1 88 ? -0.319 17.844 -0.16 1 98.69 88 ALA B CA 1
ATOM 1688 C C . ALA B 1 88 ? -1.452 18.828 -0.437 1 98.69 88 ALA B C 1
ATOM 1690 O O . ALA B 1 88 ? -1.433 19.969 0.05 1 98.69 88 ALA B O 1
ATOM 1691 N N . GLU B 1 89 ? -2.355 18.344 -1.252 1 98.56 89 GLU B N 1
ATOM 1692 C CA . GLU B 1 89 ? -3.525 19.156 -1.587 1 98.56 89 GLU B CA 1
ATOM 1693 C C . GLU B 1 89 ? -4.82 18.406 -1.26 1 98.56 89 GLU B C 1
ATOM 1695 O O . GLU B 1 89 ? -4.965 17.234 -1.59 1 98.56 89 GLU B O 1
ATOM 1700 N N . THR B 1 90 ? -5.73 19.172 -0.66 1 98.44 90 THR B N 1
ATOM 1701 C CA . THR B 1 90 ? -7.043 18.594 -0.407 1 98.44 90 THR B CA 1
ATOM 1702 C C . THR B 1 90 ? -7.859 18.516 -1.693 1 98.44 90 THR B C 1
ATOM 1704 O O . THR B 1 90 ? -7.98 19.516 -2.412 1 98.44 90 THR B O 1
ATOM 1707 N N . VAL B 1 91 ? -8.305 17.375 -2.027 1 97.69 91 VAL B N 1
ATOM 1708 C CA . VAL B 1 91 ? -9.203 17.172 -3.16 1 97.69 91 VAL B CA 1
ATOM 1709 C C . VAL B 1 91 ? -10.648 17.375 -2.713 1 97.69 91 VAL B C 1
ATOM 1711 O O . VAL B 1 91 ? -11.438 18.031 -3.398 1 97.69 91 VAL B O 1
ATOM 1714 N N . GLY B 1 92 ? -10.984 16.719 -1.564 1 95.19 92 GLY B N 1
ATOM 1715 C CA . GLY B 1 92 ? -12.32 16.891 -1.01 1 95.19 92 GLY B CA 1
ATOM 1716 C C . GLY B 1 92 ? -12.617 15.93 0.124 1 95.19 92 GLY B C 1
ATOM 1717 O O . GLY B 1 92 ? -11.836 15.023 0.397 1 95.19 92 GLY B O 1
ATOM 1718 N N . GLN B 1 93 ? -13.688 16.234 0.792 1 90.69 93 GLN B N 1
ATOM 1719 C CA . GLN B 1 93 ? -14.156 15.359 1.863 1 90.69 93 GLN B CA 1
ATOM 1720 C C . GLN B 1 93 ? -15.195 14.359 1.35 1 90.69 93 GLN B C 1
ATOM 1722 O O . GLN B 1 93 ? -16.078 14.719 0.566 1 90.69 93 GLN B O 1
ATOM 1727 N N . VAL B 1 94 ? -14.945 13.164 1.609 1 85 94 VAL B N 1
ATOM 1728 C CA . VAL B 1 94 ? -15.883 12.078 1.33 1 85 94 VAL B CA 1
ATOM 1729 C C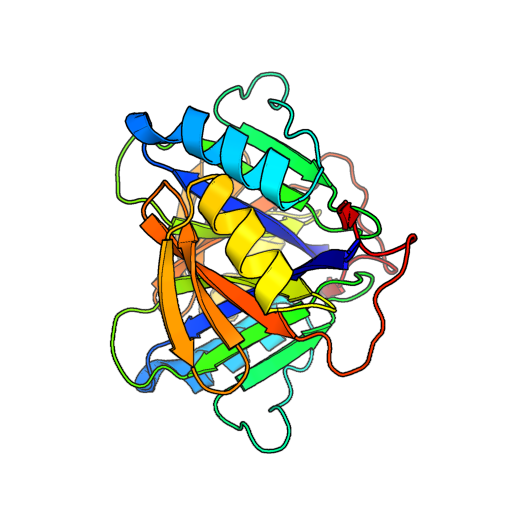 . VAL B 1 94 ? -16.281 11.391 2.633 1 85 94 VAL B C 1
ATOM 1731 O O . VAL B 1 94 ? -15.422 10.836 3.33 1 85 94 VAL B O 1
ATOM 1734 N N . ARG B 1 95 ? -17.516 11.445 2.939 1 85.38 95 ARG B N 1
ATOM 1735 C CA . ARG B 1 95 ? -18 10.93 4.219 1 85.38 95 ARG B CA 1
ATOM 1736 C C . ARG B 1 95 ? -17.172 11.484 5.375 1 85.38 95 ARG B C 1
ATOM 1738 O O . ARG B 1 95 ? -17.062 12.703 5.539 1 85.38 95 ARG B O 1
ATOM 1745 N N . GLN B 1 96 ? -16.547 10.602 6.113 1 88 96 GLN B N 1
ATOM 1746 C CA . GLN B 1 96 ? -15.836 11.055 7.305 1 88 96 GLN B CA 1
ATOM 1747 C C . GLN B 1 96 ? -14.344 11.164 7.047 1 88 96 GLN B C 1
ATOM 1749 O O . GLN B 1 96 ? -13.562 11.438 7.965 1 88 96 GLN B O 1
ATOM 1754 N N . TRP B 1 97 ? -13.945 11 5.785 1 93.56 97 TRP B N 1
ATOM 1755 C CA . TRP B 1 97 ? -12.508 11.102 5.562 1 93.56 97 TRP B CA 1
ATOM 1756 C C . TRP B 1 97 ? -12.195 12.109 4.461 1 93.56 97 TRP B C 1
ATOM 1758 O O . TRP B 1 97 ? -13.109 12.641 3.82 1 93.56 97 TRP B O 1
ATOM 1768 N N . CYS B 1 98 ? -10.977 12.531 4.41 1 98.19 98 CYS B N 1
ATOM 1769 C CA . CYS B 1 98 ? -10.492 13.531 3.469 1 98.19 98 CYS B CA 1
ATOM 1770 C C . CYS B 1 98 ? -9.625 12.891 2.391 1 98.19 98 CYS B C 1
ATOM 1772 O O . CYS B 1 98 ? -8.727 12.109 2.695 1 98.19 98 CYS B O 1
ATOM 1774 N N . VAL B 1 99 ? -9.977 13.117 1.157 1 98.44 99 VAL B N 1
ATOM 1775 C CA . VAL B 1 99 ? -9.148 12.688 0.034 1 98.44 99 VAL B CA 1
ATOM 1776 C C . VAL B 1 99 ? -8.125 13.773 -0.299 1 98.44 99 VAL B C 1
ATOM 1778 O O . VAL B 1 99 ? -8.484 14.953 -0.428 1 98.44 99 VAL B O 1
ATOM 1781 N N . MET B 1 100 ? -6.867 13.367 -0.402 1 98.75 100 MET B N 1
ATOM 1782 C CA . MET B 1 100 ? -5.805 14.32 -0.709 1 98.75 100 MET B CA 1
ATOM 1783 C C . MET B 1 100 ? -4.93 13.812 -1.851 1 98.75 100 MET B C 1
ATOM 1785 O O . MET B 1 100 ? -5.023 12.641 -2.238 1 98.75 100 MET B O 1
ATOM 1789 N N . ARG B 1 101 ? -4.16 14.719 -2.434 1 98.5 101 ARG B N 1
ATOM 1790 C CA . ARG B 1 101 ? -3.117 14.406 -3.404 1 98.5 101 ARG B CA 1
ATOM 1791 C C . ARG B 1 101 ? -1.734 14.719 -2.844 1 98.5 101 ARG B C 1
ATOM 1793 O O . ARG B 1 101 ? -1.529 15.773 -2.234 1 98.5 101 ARG B O 1
ATOM 1800 N N . ASP B 1 102 ? -0.863 13.742 -3.016 1 98.5 102 ASP B N 1
ATOM 1801 C CA . ASP B 1 102 ? 0.519 14.023 -2.637 1 98.5 102 ASP B CA 1
ATOM 1802 C C . ASP B 1 102 ? 1.226 14.852 -3.711 1 98.5 102 ASP B C 1
ATOM 1804 O O . ASP B 1 102 ? 0.628 15.188 -4.734 1 98.5 102 ASP B O 1
ATOM 1808 N N . PRO B 1 103 ? 2.447 15.281 -3.504 1 96.88 103 PRO B N 1
ATOM 1809 C CA . PRO B 1 103 ? 3.123 16.203 -4.422 1 96.88 103 PRO B CA 1
ATOM 1810 C C . PRO B 1 103 ? 3.277 15.625 -5.828 1 96.88 103 PRO B C 1
ATOM 1812 O O . PRO B 1 103 ? 3.424 16.375 -6.797 1 96.88 103 PRO B O 1
ATOM 1815 N N . ALA B 1 104 ? 3.309 14.273 -5.953 1 96.5 104 ALA B N 1
ATOM 1816 C CA . ALA B 1 104 ? 3.408 13.641 -7.266 1 96.5 104 ALA B CA 1
ATOM 1817 C C . ALA B 1 104 ? 2.035 13.516 -7.918 1 96.5 104 ALA B C 1
ATOM 1819 O O . ALA B 1 104 ? 1.913 12.977 -9.016 1 96.5 104 ALA B O 1
ATOM 1820 N N . GLY B 1 105 ? 1.024 13.914 -7.227 1 97.12 105 GLY B N 1
ATOM 1821 C CA . GLY B 1 105 ? -0.32 13.898 -7.777 1 97.12 105 GLY B CA 1
ATOM 1822 C C . GLY B 1 105 ? -1.084 12.633 -7.453 1 97.12 105 GLY B C 1
ATOM 1823 O O . GLY B 1 105 ? -2.193 12.422 -7.945 1 97.12 105 GLY B O 1
ATOM 1824 N N . LEU B 1 106 ? -0.55 11.781 -6.691 1 98.06 106 LEU B N 1
ATOM 1825 C CA . LEU B 1 106 ? -1.195 10.516 -6.34 1 98.06 106 LEU B CA 1
ATOM 1826 C C . LEU B 1 106 ? -2.18 10.711 -5.191 1 98.06 106 LEU B C 1
ATOM 1828 O O . LEU B 1 106 ? -1.886 11.43 -4.23 1 98.06 106 LEU B O 1
ATOM 1832 N N . LEU B 1 107 ? -3.299 10.047 -5.254 1 97.81 107 LEU B N 1
ATOM 1833 C CA . LEU B 1 107 ? -4.34 10.188 -4.242 1 97.81 107 LEU B CA 1
ATOM 1834 C C . LEU B 1 107 ? -4.02 9.352 -3.01 1 97.81 107 LEU B C 1
ATOM 1836 O O . LEU B 1 107 ? -3.467 8.258 -3.123 1 97.81 107 LEU B O 1
ATOM 1840 N N . PHE B 1 108 ? -4.367 9.859 -1.847 1 98.69 108 PHE B N 1
ATOM 1841 C CA . PHE B 1 108 ? -4.41 9.141 -0.579 1 98.69 108 PHE B CA 1
ATOM 1842 C C . PHE B 1 108 ? -5.508 9.688 0.321 1 98.69 108 PHE B C 1
ATOM 1844 O O . PHE B 1 108 ? -6.102 10.727 0.023 1 98.69 108 PHE B O 1
ATOM 1851 N 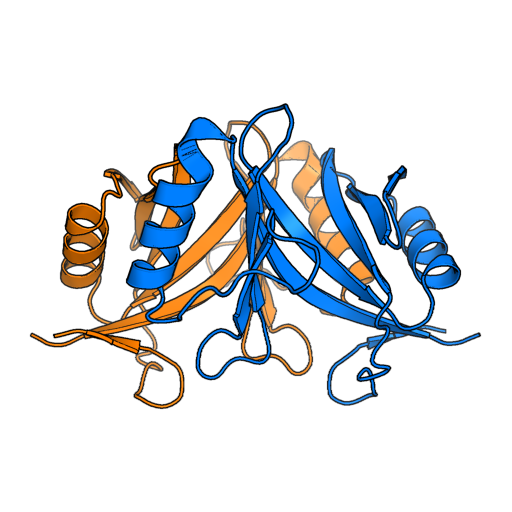N . CYS B 1 109 ? -5.844 8.984 1.365 1 98.69 109 CYS B N 1
ATOM 1852 C CA . CYS B 1 109 ? -6.93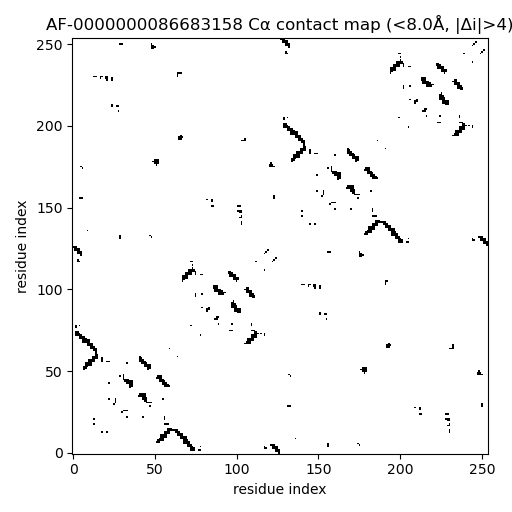4 9.414 2.236 1 98.69 109 CYS B CA 1
ATOM 1853 C C . CYS B 1 109 ? -6.445 9.609 3.668 1 98.69 109 CYS B C 1
ATOM 1855 O O . CYS B 1 109 ? -5.527 8.914 4.113 1 98.69 109 CYS B O 1
ATOM 1857 N N . VAL B 1 110 ? -7.039 10.516 4.309 1 98.81 110 VAL B N 1
ATOM 1858 C CA . VAL B 1 110 ? -6.887 10.703 5.75 1 98.81 110 VAL B CA 1
ATOM 1859 C C . VAL B 1 110 ? -8.188 10.328 6.457 1 98.81 110 VAL B C 1
ATOM 1861 O O . VAL B 1 110 ? -9.242 10.891 6.172 1 98.81 110 VAL B O 1
ATOM 1864 N N . ILE B 1 111 ? -8.047 9.359 7.32 1 97.88 111 ILE B N 1
ATOM 1865 C CA . ILE B 1 111 ? -9.211 8.711 7.918 1 97.88 111 ILE B CA 1
ATOM 1866 C C . ILE B 1 111 ? -9.18 8.891 9.438 1 97.88 111 ILE B C 1
ATOM 1868 O O . ILE B 1 111 ? -8.164 8.625 10.078 1 97.88 111 ILE B O 1
ATOM 1872 N N . PRO B 1 112 ? -10.344 9.297 9.992 1 97.06 112 PRO B N 1
ATOM 1873 C CA . PRO B 1 112 ? -10.383 9.359 11.461 1 97.06 112 PRO B CA 1
ATOM 1874 C C . PRO B 1 112 ? -10.258 7.984 12.109 1 97.06 112 PRO B C 1
ATOM 1876 O O . PRO B 1 112 ? -10.867 7.02 11.641 1 97.06 112 PRO B O 1
ATOM 1879 N N . ASP B 1 113 ? -9.375 7.957 13.102 1 95.69 113 ASP B N 1
ATOM 1880 C CA . ASP B 1 113 ? -9.312 6.781 13.961 1 95.69 113 ASP B CA 1
ATOM 1881 C C . ASP B 1 113 ? -10.445 6.789 14.984 1 95.69 113 ASP B C 1
ATOM 1883 O O . ASP B 1 113 ? -10.211 7.016 16.172 1 95.69 113 ASP B O 1
ATOM 1887 N N . SER B 1 114 ? -11.547 6.355 14.562 1 86.62 114 SER B N 1
ATOM 1888 C CA . SER B 1 114 ? -12.742 6.469 15.391 1 86.62 114 SER B CA 1
ATOM 1889 C C . SER B 1 114 ? -12.664 5.547 16.594 1 86.62 114 SER B C 1
ATOM 1891 O O . SER B 1 114 ? -13.336 5.781 17.609 1 86.62 114 SER B O 1
ATOM 1893 N N . ARG B 1 115 ? -11.859 4.562 16.531 1 89.44 115 ARG B N 1
ATOM 1894 C CA . ARG B 1 115 ? -11.75 3.607 17.641 1 89.44 115 ARG B CA 1
ATOM 1895 C C . ARG B 1 115 ? -10.703 4.055 18.641 1 89.44 115 ARG B C 1
ATOM 1897 O O . ARG B 1 115 ? -10.531 3.426 19.688 1 89.44 115 ARG B O 1
ATOM 1904 N N . ARG B 1 116 ? -10.062 5.223 18.297 1 89.94 116 ARG B N 1
ATOM 1905 C CA . ARG B 1 116 ? -9.078 5.82 19.203 1 89.94 116 ARG B CA 1
ATOM 1906 C C . ARG B 1 116 ? -8.023 4.797 19.625 1 89.94 116 ARG B C 1
ATOM 1908 O O . ARG B 1 116 ? -7.781 4.605 20.812 1 89.94 116 ARG B O 1
ATOM 1915 N N . THR B 1 117 ? -7.406 4.152 18.703 1 93.81 117 THR B N 1
ATOM 1916 C CA . THR B 1 117 ? -6.453 3.074 18.938 1 93.81 117 THR B CA 1
ATOM 1917 C C . THR B 1 117 ? -5.02 3.592 18.859 1 93.81 117 THR B C 1
ATOM 1919 O O . THR B 1 117 ? -4.074 2.879 19.203 1 93.81 117 THR B O 1
ATOM 1922 N N . LEU B 1 118 ? -4.906 4.812 18.469 1 96.44 118 LEU B N 1
ATOM 1923 C CA . LEU B 1 118 ? -3.566 5.328 18.219 1 96.44 118 LEU B CA 1
ATOM 1924 C C . LEU B 1 118 ? -2.885 5.742 19.516 1 96.44 118 LEU B C 1
ATOM 1926 O O . LEU B 1 118 ? -3.51 6.363 20.375 1 96.44 118 LEU B O 1
ATOM 1930 N N . ASP B 1 119 ? -1.684 5.344 19.641 1 95.12 119 ASP B N 1
ATOM 1931 C CA . ASP B 1 119 ? -0.84 5.73 20.781 1 95.12 119 ASP B CA 1
ATOM 1932 C C . ASP B 1 119 ? 0.63 5.785 20.359 1 95.12 119 ASP B C 1
ATOM 1934 O O . ASP B 1 119 ? 0.953 5.711 19.172 1 95.12 119 ASP B O 1
ATOM 1938 N N . GLU B 1 120 ? 1.545 5.973 21.266 1 93.75 120 GLU B N 1
ATOM 1939 C CA . GLU B 1 120 ? 2.959 6.207 20.984 1 93.75 120 GLU B CA 1
ATOM 1940 C C . GLU B 1 120 ? 3.615 4.969 20.391 1 93.75 120 GLU B C 1
ATOM 1942 O O . GLU B 1 120 ? 4.664 5.066 19.734 1 93.75 120 GLU B O 1
ATOM 1947 N N . THR B 1 121 ? 3.057 3.846 20.547 1 93.5 121 THR B N 1
ATOM 1948 C CA . THR B 1 121 ? 3.695 2.607 20.109 1 93.5 121 THR B CA 1
ATOM 1949 C C . THR B 1 121 ? 3.328 2.281 18.672 1 93.5 121 THR B C 1
ATOM 1951 O O . THR B 1 121 ? 4.031 1.523 18 1 93.5 121 THR B O 1
ATOM 1954 N N . ASN B 1 122 ? 2.275 2.887 18.156 1 94.56 122 ASN B N 1
ATOM 1955 C CA . ASN B 1 122 ? 1.814 2.434 16.859 1 94.56 122 ASN B CA 1
ATOM 1956 C C . ASN B 1 122 ? 1.617 3.602 15.891 1 94.56 122 ASN B C 1
ATOM 1958 O O . ASN B 1 122 ? 1.151 3.414 14.766 1 94.56 122 ASN B O 1
ATOM 1962 N N . SER B 1 123 ? 1.865 4.746 16.328 1 96.69 123 SER B N 1
ATOM 1963 C CA . SER B 1 123 ? 1.656 5.938 15.516 1 96.69 123 SER B CA 1
ATOM 1964 C C . SER B 1 123 ? 2.705 7.008 15.812 1 96.69 123 SER B C 1
ATOM 1966 O O . SER B 1 123 ? 3.469 6.879 16.766 1 96.69 123 SER B O 1
ATOM 1968 N N . THR B 1 124 ? 2.795 7.965 14.938 1 97.25 124 THR B N 1
ATOM 1969 C CA . THR B 1 124 ? 3.664 9.117 15.156 1 97.25 124 THR B CA 1
ATOM 1970 C C . THR B 1 124 ? 2.895 10.258 15.812 1 97.25 124 THR B C 1
ATOM 1972 O O . THR B 1 124 ? 1.771 10.57 15.406 1 97.25 124 THR B O 1
ATOM 1975 N N . ARG B 1 125 ? 3.465 10.844 16.812 1 97.5 125 ARG B N 1
ATOM 1976 C CA . ARG B 1 125 ? 2.893 12.008 17.484 1 97.5 125 ARG B CA 1
ATOM 1977 C C . ARG B 1 125 ? 3.387 13.305 16.844 1 97.5 125 ARG B C 1
ATOM 1979 O O . ARG B 1 125 ? 4.586 13.461 16.609 1 97.5 125 ARG B O 1
ATOM 1986 N N . TRP B 1 126 ? 2.465 14.125 16.562 1 97.88 126 TRP B N 1
ATOM 1987 C CA . TRP B 1 126 ? 2.799 15.414 15.953 1 97.88 126 TRP B CA 1
ATOM 1988 C C . TRP B 1 126 ? 2.455 16.562 16.906 1 97.88 126 TRP B C 1
ATOM 1990 O O . TRP B 1 126 ? 1.475 16.484 17.641 1 97.88 126 TRP B O 1
ATOM 2000 N N . PRO B 1 127 ? 3.268 17.594 16.891 1 93.69 127 PRO B N 1
ATOM 2001 C CA . PRO B 1 127 ? 2.996 18.75 17.75 1 93.69 127 PRO B CA 1
ATOM 2002 C C . PRO B 1 127 ? 1.772 19.547 17.312 1 93.69 127 PRO B C 1
ATOM 2004 O O . PRO B 1 127 ? 1.425 19.547 16.125 1 93.69 127 PRO B O 1
#

Secondary structure (DSSP, 8-state):
--EEEEEEEEEEEE-GGGHHHHHHHHHHHHT---EEETTEEEEEEEEPTTSS-EEEEEE-SSS--EEEEEEEES-HHHHHHHHHHTT-EEEEEETTEEEEE-TTS-EEEEEE-TT----TTTSEEE-/--EEEEEEEEEEEE-GGGHHHHHHHHHHHHT---EEETTEEEEEEEEPTTSS-EEEEEE-SSS--EEEEEEEES-HHHHHHHHHHTT-EEEEEETTEEEEE-TTS-EEEEEE-TT----TTTSEEE-

Organism: NCBI:txid175570

InterPro domains:
  IPR029068 Glyoxalase/Bleomycin resistance protein/Dihydroxybiphenyl dioxygenase [G3DSA:3.10.180.10] (1-127)
  IPR029068 Glyoxalase/Bleomycin resistance protein/Dihydroxybiphenyl dioxygenase [SSF54593] (12-120)
  IPR041581 Glyoxalase-like domain, group 6 [PF18029] (10-111)

pLDDT: mean 96.24, std 3.3, range [84.56, 98.88]